Protein AF-A0A3A0ABG7-F1 (afdb_monomer_lite)

Sequence (359 aa):
MSMPERSDPPNPSTIHAELVAFLRAIDDGLAALDRDPQARAAAASLLRATADLRGAGVMVASNSLVSIAGTLERAIELVTRDQRIPTHAEVEQVRSIAEALCGFITAMSNGGDPRPFLSMTWVTFQKLQEMTTSPSSAARFLVPEAPEPPLDDLLVVECQEHLQRIRAAAAELSLGVAPKDALQSALRALHAVKGAAAVAGFADLRESCHRSEGRIQRIAACGRSALPTLVAEVRIAADSIEELLIERMRNQADNQQNTALSVASVPIAKLAQELSTLSDLLAAYARGDSHESVGGVHKALSRARDLIGEVELRLHASTAPQRQREREPLEHLAARLRSAFRALARESGKHAGIEIQMP

Foldseek 3Di:
DDDDDDDDQDDPVVLLVLLVVLLVLLVVLLVVCLVPLQPVVSLVSNLVSLVVQLVSCVSVVNPLSVVLSVLLNVLSCLQPPPSDRHDNVSSVLSVQSSVLSVVLSVCVVVVHDNVVSSVRNVVSSVVSVVVSPDPDPPDDDDDPDDDDPPLLVVLLVLLVVLLVQLVVLLVCLVVVNVVVVSLVSLLVSLVSNLVSCVVVVVVQSVVLSVVLSVVLVVLVVVDDVSSVVSSVSSVVSSVSNVVSSVVVVVVVVVVVVVVVVVLVPDPLVNLLVLLVVLLVQLQCVLVVNDPADPVRNVVSVVSNVVSVVSSVVVLVVDDPVVNVVSVVSVVVSVVSNVVSVVSVVVCCVVVPDDDDDDD

Radius of gyration: 28.76 Å; chains: 1; bounding box: 86×49×68 Å

Structure (mmCIF, N/CA/C/O backbone):
data_AF-A0A3A0ABG7-F1
#
_entry.id   AF-A0A3A0ABG7-F1
#
loop_
_atom_site.group_PDB
_atom_site.id
_atom_site.type_symbol
_atom_site.label_atom_id
_atom_site.label_alt_id
_atom_site.label_comp_id
_atom_site.label_asym_id
_atom_site.label_entity_id
_atom_site.label_seq_id
_atom_site.pdbx_PDB_ins_code
_atom_site.Cartn_x
_atom_site.Cartn_y
_atom_site.Cartn_z
_atom_site.occupancy
_atom_site.B_iso_or_equiv
_atom_site.auth_seq_id
_atom_site.auth_comp_id
_atom_site.auth_asym_id
_atom_site.auth_atom_id
_atom_site.pdbx_PDB_model_num
ATOM 1 N N . MET A 1 1 ? -46.917 -10.276 26.119 1.00 40.72 1 MET A N 1
ATOM 2 C CA . MET A 1 1 ? -46.006 -9.632 25.149 1.00 40.72 1 MET A CA 1
ATOM 3 C C . MET A 1 1 ? -44.907 -10.628 24.839 1.00 40.72 1 MET A C 1
ATOM 5 O O . MET A 1 1 ? -43.986 -10.767 25.632 1.00 40.72 1 MET A O 1
ATOM 9 N N . SER A 1 2 ? -45.080 -11.402 23.768 1.00 37.00 2 SER A N 1
ATOM 10 C CA . SER A 1 2 ? -44.072 -12.355 23.300 1.00 37.00 2 SER A CA 1
ATOM 11 C C . SER A 1 2 ? -42.929 -11.579 22.654 1.00 37.00 2 SER A C 1
ATOM 13 O O . SER A 1 2 ? -43.177 -10.704 21.825 1.00 37.00 2 SER A O 1
ATOM 15 N N . MET A 1 3 ? -41.698 -11.852 23.084 1.00 33.41 3 MET A N 1
ATOM 16 C CA . MET A 1 3 ? -40.504 -11.305 22.443 1.00 33.41 3 MET A CA 1
ATOM 17 C C . MET A 1 3 ? -40.405 -11.840 21.008 1.00 33.41 3 MET A C 1
ATOM 19 O O . MET A 1 3 ? -40.739 -13.007 20.797 1.00 33.41 3 MET A O 1
ATOM 23 N N . PRO A 1 4 ? -39.969 -11.026 20.032 1.00 47.25 4 PRO A N 1
ATOM 24 C CA . PRO A 1 4 ? -39.769 -11.505 18.674 1.00 47.25 4 PRO A CA 1
ATOM 25 C C . PRO A 1 4 ? -38.668 -12.569 18.668 1.00 47.25 4 PRO A C 1
ATOM 27 O O . PRO A 1 4 ? -37.607 -12.383 19.272 1.00 47.25 4 PRO A O 1
ATOM 30 N N . GLU A 1 5 ? -38.961 -13.690 18.012 1.00 43.47 5 GLU A N 1
ATOM 31 C CA . GLU A 1 5 ? -38.020 -14.770 17.741 1.00 43.47 5 GLU A CA 1
ATOM 32 C C . GLU A 1 5 ? -36.738 -14.196 17.130 1.00 43.47 5 GLU A C 1
ATOM 34 O O . GLU A 1 5 ? -36.768 -13.435 16.160 1.00 43.47 5 GLU A O 1
ATOM 39 N N . ARG A 1 6 ? -35.592 -14.549 17.722 1.00 43.75 6 ARG A N 1
ATOM 40 C CA . ARG A 1 6 ? -34.297 -14.363 17.071 1.00 43.75 6 ARG A CA 1
ATOM 41 C C . ARG A 1 6 ? -34.311 -15.228 15.815 1.00 43.75 6 ARG A C 1
ATOM 43 O O . ARG A 1 6 ? -34.342 -16.446 15.931 1.00 43.75 6 ARG A O 1
ATOM 50 N N . S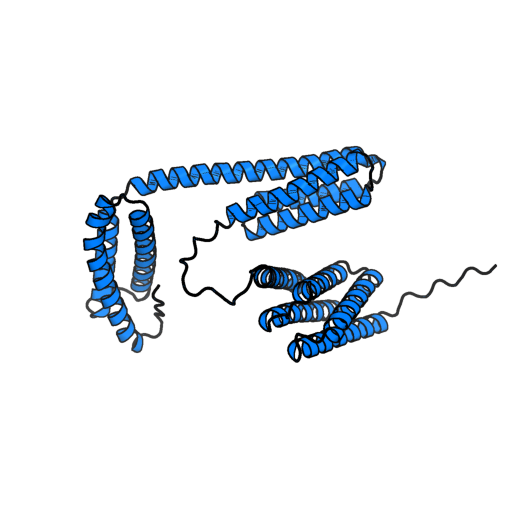ER A 1 7 ? -34.286 -14.584 14.653 1.00 50.47 7 SER A N 1
ATOM 51 C CA . SER A 1 7 ? -34.031 -15.220 13.363 1.00 50.47 7 SER A CA 1
ATOM 52 C C . SER A 1 7 ? -32.795 -16.114 13.468 1.00 50.47 7 SER A C 1
ATOM 54 O O . SER A 1 7 ? -31.727 -15.629 13.861 1.00 50.47 7 SER A O 1
ATOM 56 N N . ASP A 1 8 ? -32.954 -17.397 13.144 1.00 48.94 8 ASP A N 1
ATOM 57 C CA . ASP A 1 8 ? -31.856 -18.357 13.068 1.00 48.94 8 ASP A CA 1
ATOM 58 C C . ASP A 1 8 ? -30.711 -17.808 12.199 1.00 48.94 8 ASP A C 1
ATOM 60 O O . ASP A 1 8 ? -30.964 -17.088 11.224 1.00 48.94 8 ASP A O 1
ATOM 64 N N . PRO A 1 9 ? -29.443 -18.108 12.537 1.00 50.97 9 PRO A N 1
ATOM 65 C CA . PRO A 1 9 ? -28.317 -17.681 11.723 1.00 50.97 9 PRO A CA 1
ATOM 66 C C . PRO A 1 9 ? -28.480 -18.212 10.287 1.00 50.97 9 PRO A C 1
ATOM 68 O O . PRO A 1 9 ? -28.854 -19.376 10.105 1.00 50.97 9 PRO A O 1
ATOM 71 N N . PRO A 1 10 ? -28.213 -17.383 9.262 1.00 57.12 10 PRO A N 1
ATOM 72 C CA . PRO A 1 10 ? -28.399 -17.775 7.873 1.00 57.12 10 PRO A CA 1
ATOM 73 C C . PRO A 1 10 ? -27.592 -19.037 7.546 1.00 57.12 10 PRO A C 1
ATOM 75 O O . PRO A 1 10 ? -26.436 -19.185 7.946 1.00 57.12 10 PRO A O 1
ATOM 78 N N . ASN A 1 11 ? -28.220 -19.966 6.823 1.00 66.56 11 ASN A N 1
ATOM 79 C CA . ASN A 1 11 ? -27.602 -21.226 6.425 1.00 66.56 11 ASN A CA 1
ATOM 80 C C . ASN A 1 11 ? -26.340 -20.944 5.570 1.00 66.56 11 ASN A C 1
ATOM 82 O O . ASN A 1 11 ? -26.440 -20.208 4.585 1.00 66.56 11 ASN A O 1
ATOM 86 N N . PRO A 1 12 ? -25.172 -21.545 5.880 1.00 62.25 12 PRO A N 1
ATOM 87 C CA . PRO A 1 12 ? -23.923 -21.340 5.136 1.00 62.25 12 PRO A CA 1
ATOM 88 C C . PRO A 1 12 ? -24.036 -21.569 3.620 1.00 62.25 12 PRO A C 1
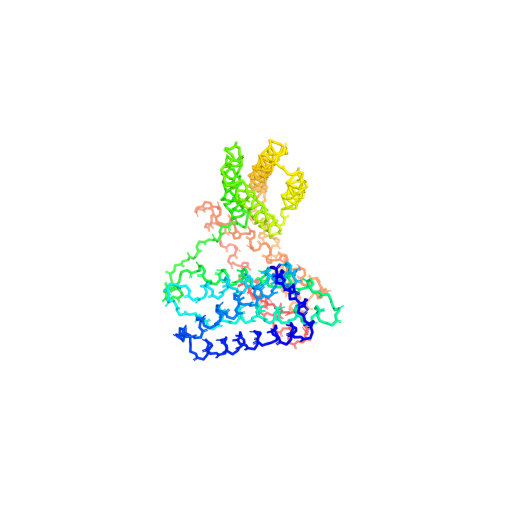ATOM 90 O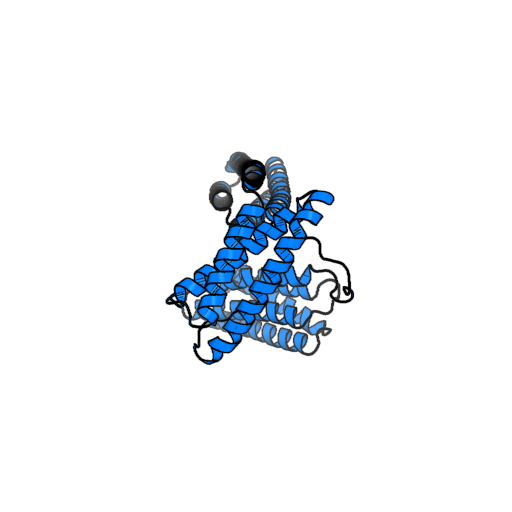 O . PRO A 1 12 ? -23.369 -20.895 2.837 1.00 62.25 12 PRO A O 1
ATOM 93 N N . SER A 1 13 ? -24.906 -22.489 3.194 1.00 63.97 13 SER A N 1
ATOM 94 C CA . SER A 1 13 ? -25.159 -22.758 1.770 1.00 63.97 13 SER A CA 1
ATOM 95 C C . SER A 1 13 ? -25.901 -21.617 1.062 1.00 63.97 13 SER A C 1
ATOM 97 O O . SER A 1 13 ? -25.603 -21.316 -0.093 1.00 63.97 13 SER A O 1
ATOM 99 N N . THR A 1 14 ? -26.804 -20.929 1.765 1.00 72.56 14 THR A N 1
ATOM 100 C CA . THR A 1 14 ? -27.527 -19.753 1.257 1.00 72.56 14 THR A CA 1
ATOM 101 C C . THR A 1 14 ? -26.584 -18.564 1.095 1.00 72.56 14 THR A C 1
ATOM 103 O O . THR A 1 14 ? -26.596 -17.903 0.063 1.00 72.56 14 THR A O 1
ATOM 106 N N . ILE A 1 15 ? -25.693 -18.359 2.067 1.00 70.44 15 ILE A N 1
ATOM 107 C CA . ILE A 1 15 ? -24.684 -17.293 2.042 1.00 70.44 15 ILE A CA 1
ATOM 108 C C . ILE A 1 15 ? -23.724 -17.484 0.865 1.00 70.44 15 ILE A C 1
ATOM 110 O O . ILE A 1 15 ? -23.439 -16.541 0.133 1.00 70.44 15 ILE A O 1
ATOM 114 N N . HIS A 1 16 ? -23.234 -18.706 0.639 1.00 73.81 16 HIS A N 1
ATOM 115 C CA . HIS A 1 16 ? -22.350 -18.969 -0.495 1.00 73.81 16 HIS A CA 1
ATOM 116 C C . HIS A 1 16 ? -23.054 -18.702 -1.836 1.00 73.81 16 HIS A C 1
ATOM 118 O O . HIS A 1 16 ? -22.457 -18.091 -2.728 1.00 73.81 16 HIS A O 1
ATOM 124 N N . ALA A 1 17 ? -24.317 -19.116 -1.976 1.00 77.12 17 ALA A N 1
ATOM 125 C CA . ALA A 1 17 ? -25.103 -18.857 -3.178 1.00 77.12 17 ALA A CA 1
ATOM 126 C C . ALA A 1 17 ? -25.298 -17.350 -3.432 1.00 77.12 17 ALA A C 1
ATOM 128 O O . ALA A 1 17 ? -25.159 -16.905 -4.572 1.00 77.12 17 ALA A O 1
ATOM 129 N N . GLU A 1 18 ? -25.539 -16.560 -2.382 1.00 80.69 18 GLU A N 1
ATOM 130 C CA . GLU A 1 18 ? -25.629 -15.096 -2.465 1.00 80.69 18 GLU A CA 1
ATOM 131 C C . GLU A 1 18 ? -24.296 -14.454 -2.872 1.00 80.69 18 GLU A C 1
ATOM 133 O O . GLU A 1 18 ? -24.263 -13.643 -3.795 1.00 80.69 18 GLU A O 1
ATOM 138 N N . LEU A 1 19 ? -23.174 -14.871 -2.271 1.00 80.25 19 LEU A N 1
ATOM 139 C CA . LEU A 1 19 ? -21.841 -14.382 -2.647 1.00 80.25 19 LEU A CA 1
ATOM 140 C C . LEU A 1 19 ? -21.528 -14.652 -4.126 1.00 80.25 19 LEU A C 1
ATOM 142 O O . LEU A 1 19 ? -20.992 -13.787 -4.817 1.00 80.25 19 LEU A O 1
ATOM 146 N N . VAL A 1 20 ? -21.899 -15.829 -4.637 1.00 80.88 20 VAL A N 1
ATOM 147 C CA . VAL A 1 20 ? -21.730 -16.180 -6.057 1.00 80.88 20 VAL A CA 1
ATOM 148 C C . VAL A 1 20 ? -22.634 -15.334 -6.955 1.00 80.88 20 VAL A C 1
ATOM 150 O O . VAL A 1 20 ? -22.209 -14.936 -8.040 1.00 80.88 20 VAL A O 1
ATOM 153 N N . ALA A 1 21 ? -23.859 -15.028 -6.523 1.00 83.44 21 ALA A N 1
ATOM 154 C CA . ALA A 1 21 ? -24.757 -14.148 -7.264 1.00 83.44 21 ALA A CA 1
ATOM 155 C C . ALA A 1 21 ? -24.199 -12.718 -7.367 1.00 83.44 21 ALA A C 1
ATOM 157 O O . ALA A 1 21 ? -24.224 -12.140 -8.454 1.00 83.44 21 ALA A O 1
ATOM 158 N N . PHE A 1 22 ? -23.621 -12.180 -6.285 1.00 84.75 22 PHE A N 1
ATOM 159 C CA . PHE A 1 22 ? -22.956 -10.874 -6.316 1.00 84.75 22 PHE A CA 1
ATOM 160 C C . PHE A 1 22 ? -21.747 -10.862 -7.254 1.00 84.75 22 PHE A C 1
ATOM 162 O O . PHE A 1 22 ? -21.598 -9.929 -8.038 1.00 84.75 22 PHE A O 1
ATOM 169 N N . LEU A 1 23 ? -20.920 -11.913 -7.239 1.00 82.62 23 LEU A N 1
ATOM 170 C CA . LEU A 1 23 ? -19.779 -12.030 -8.153 1.00 82.62 23 LEU A CA 1
ATOM 171 C C . LEU A 1 23 ? -20.206 -12.061 -9.625 1.00 82.62 23 LEU A C 1
ATOM 173 O O . LEU A 1 23 ? -19.579 -11.403 -10.448 1.00 82.62 23 LEU A O 1
ATOM 177 N N . ARG A 1 24 ? -21.293 -12.770 -9.956 1.00 84.62 24 ARG A N 1
ATOM 178 C CA . ARG A 1 24 ? -21.850 -12.768 -11.320 1.00 84.62 24 ARG A CA 1
ATOM 179 C C . ARG A 1 24 ? -22.351 -11.388 -11.729 1.00 84.62 24 ARG A C 1
ATOM 181 O O . ARG A 1 24 ? -22.043 -10.939 -12.823 1.00 84.62 24 ARG A O 1
ATOM 188 N N . ALA A 1 25 ? -23.062 -10.695 -10.840 1.00 86.00 25 ALA A N 1
ATOM 189 C CA . ALA A 1 25 ? -23.523 -9.334 -11.104 1.00 86.00 25 ALA A CA 1
ATOM 190 C C . ALA A 1 25 ? -22.356 -8.351 -11.313 1.00 86.00 25 ALA A C 1
ATOM 192 O O . ALA A 1 25 ? -22.462 -7.432 -12.127 1.00 86.00 25 ALA A O 1
ATOM 193 N N . ILE A 1 26 ? -21.239 -8.553 -10.604 1.00 85.81 26 ILE A N 1
ATOM 194 C CA . ILE A 1 26 ? -20.005 -7.789 -10.806 1.00 85.81 26 ILE A CA 1
ATOM 195 C C . ILE A 1 26 ? -19.396 -8.101 -12.179 1.00 85.81 26 ILE A C 1
ATOM 197 O O . ILE A 1 26 ? -19.072 -7.177 -12.918 1.00 85.81 26 ILE A O 1
ATOM 201 N N . ASP A 1 27 ? -19.281 -9.370 -12.561 1.00 86.19 27 ASP A N 1
ATOM 202 C CA . ASP A 1 27 ? -18.692 -9.753 -13.849 1.00 86.19 27 ASP A CA 1
ATOM 203 C C . ASP A 1 27 ? -19.537 -9.268 -15.044 1.00 86.19 27 ASP A C 1
ATOM 205 O O . ASP A 1 27 ? -19.017 -8.648 -15.975 1.00 86.19 27 ASP A O 1
ATOM 209 N N . ASP A 1 28 ? -20.865 -9.413 -14.963 1.00 85.75 28 ASP A N 1
ATOM 210 C CA . ASP A 1 28 ? -21.815 -8.882 -15.950 1.00 85.75 28 ASP A CA 1
ATOM 211 C C . ASP A 1 28 ? -21.713 -7.354 -16.071 1.00 85.75 28 ASP A C 1
ATOM 213 O O . ASP A 1 28 ? -21.744 -6.793 -17.173 1.00 85.75 28 ASP A O 1
ATOM 217 N N . GLY A 1 29 ? -21.573 -6.668 -14.933 1.00 85.12 29 GLY A N 1
ATOM 218 C CA . GLY A 1 29 ? -21.396 -5.223 -14.873 1.00 85.12 29 GLY A CA 1
ATOM 219 C C . GLY A 1 29 ? -20.084 -4.763 -15.510 1.00 85.12 29 GLY A C 1
ATOM 220 O O . GLY A 1 29 ? -20.081 -3.782 -16.255 1.00 85.12 29 GLY A O 1
ATOM 221 N N . LEU A 1 30 ? -18.986 -5.488 -15.281 1.00 84.69 30 LEU A N 1
ATOM 222 C CA . LEU A 1 30 ? -17.686 -5.209 -15.893 1.00 84.69 30 LEU A CA 1
ATOM 223 C C . LEU A 1 30 ? -17.706 -5.489 -17.396 1.00 84.69 30 LEU A C 1
ATOM 225 O O . LEU A 1 30 ? -17.224 -4.672 -18.172 1.00 84.69 30 LEU A O 1
ATOM 229 N N . ALA A 1 31 ? -18.325 -6.586 -17.835 1.00 85.62 31 ALA A N 1
ATOM 230 C CA . ALA A 1 31 ? -18.510 -6.893 -19.254 1.00 85.62 31 ALA A CA 1
ATOM 231 C C . ALA A 1 31 ? -19.424 -5.882 -19.973 1.00 85.62 31 ALA A C 1
ATOM 233 O O . ALA A 1 31 ? -19.315 -5.680 -21.185 1.00 85.62 31 ALA A O 1
ATOM 234 N N . ALA A 1 32 ? -20.362 -5.256 -19.259 1.00 84.31 32 ALA A N 1
ATOM 235 C CA . ALA A 1 32 ? -21.150 -4.148 -19.789 1.00 84.31 32 ALA A CA 1
ATOM 236 C C . ALA A 1 32 ? -20.323 -2.856 -19.892 1.00 84.31 32 ALA A C 1
ATOM 238 O O . ALA A 1 32 ? -20.410 -2.182 -20.914 1.00 84.31 32 ALA A O 1
ATOM 239 N N . LEU A 1 33 ? -19.498 -2.549 -18.885 1.00 81.19 33 LEU A N 1
ATOM 240 C CA . LEU A 1 33 ? -18.615 -1.378 -18.883 1.00 81.19 33 LEU A CA 1
ATOM 241 C C . LEU A 1 33 ? -17.494 -1.484 -19.933 1.00 81.19 33 LEU A C 1
ATOM 243 O O . LEU A 1 33 ? -17.076 -0.479 -20.490 1.00 81.19 33 LEU A O 1
ATOM 247 N N . ASP A 1 34 ? -17.037 -2.696 -20.234 1.00 82.62 34 ASP A N 1
ATOM 248 C CA . ASP A 1 34 ? -16.028 -2.955 -21.264 1.00 82.62 34 ASP A CA 1
ATOM 249 C C . ASP A 1 34 ? -16.593 -2.793 -22.689 1.00 82.62 34 ASP A C 1
ATOM 251 O O . ASP A 1 34 ? -15.965 -2.209 -23.571 1.00 82.62 34 ASP A O 1
ATOM 255 N N . ARG A 1 35 ? -17.841 -3.239 -22.909 1.00 84.38 35 ARG A N 1
ATOM 256 C CA . ARG A 1 35 ? -18.555 -3.052 -24.187 1.00 84.38 35 ARG A CA 1
ATOM 257 C C . ARG A 1 35 ? -18.986 -1.609 -24.423 1.00 84.38 35 ARG A C 1
ATOM 259 O O . ARG A 1 35 ? -18.976 -1.151 -25.563 1.00 84.38 35 ARG A O 1
ATOM 266 N N . ASP A 1 36 ? -19.414 -0.931 -23.366 1.00 81.75 36 ASP A N 1
ATOM 267 C CA . ASP A 1 36 ? -19.815 0.469 -23.395 1.00 81.75 36 ASP A CA 1
ATOM 268 C C . ASP A 1 36 ? -19.292 1.188 -22.138 1.00 81.75 36 ASP A C 1
ATOM 270 O O . ASP A 1 36 ? -19.961 1.215 -21.099 1.00 81.75 36 ASP A O 1
ATOM 274 N N . PRO A 1 37 ? -18.111 1.825 -22.233 1.00 77.50 37 PRO A N 1
ATOM 275 C CA . PRO A 1 37 ? -17.519 2.592 -21.137 1.00 77.50 37 PRO A CA 1
ATOM 276 C C . PRO A 1 37 ? -18.380 3.764 -20.645 1.00 77.50 37 PRO A C 1
ATOM 278 O O . PRO A 1 37 ? -18.130 4.304 -19.568 1.00 77.50 37 PRO A O 1
ATOM 281 N N . GLN A 1 38 ? -19.403 4.174 -21.404 1.00 74.75 38 GLN A N 1
ATOM 282 C CA . GLN A 1 38 ? -20.352 5.214 -21.007 1.00 74.75 38 GLN A CA 1
ATOM 283 C C . GLN A 1 38 ? -21.624 4.659 -20.350 1.00 74.75 38 GLN A C 1
ATOM 285 O O . GLN A 1 38 ? -22.480 5.448 -19.932 1.00 74.75 38 GLN A O 1
ATOM 290 N N . ALA A 1 39 ? -21.762 3.336 -20.206 1.00 77.19 39 ALA A N 1
ATOM 291 C CA . ALA A 1 39 ? -22.931 2.688 -19.620 1.00 77.19 39 ALA A CA 1
ATOM 292 C C . ALA A 1 39 ? -23.059 2.980 -18.112 1.00 77.19 39 ALA A C 1
ATOM 294 O O . ALA A 1 39 ? -22.764 2.157 -17.246 1.00 77.19 39 ALA A O 1
ATOM 295 N N . ARG A 1 40 ? -23.585 4.161 -17.771 1.00 74.31 40 ARG A N 1
ATOM 296 C CA . ARG A 1 40 ? -23.784 4.629 -16.383 1.00 74.31 40 ARG A CA 1
ATOM 297 C C . ARG A 1 40 ? -24.626 3.674 -15.541 1.00 74.31 40 ARG A C 1
ATOM 299 O O . ARG A 1 40 ? -24.395 3.531 -14.344 1.00 74.31 40 ARG A O 1
ATOM 306 N N . ALA A 1 41 ? -25.596 3.013 -16.170 1.00 77.69 41 ALA A N 1
ATOM 307 C CA . ALA A 1 41 ? -26.410 1.997 -15.516 1.00 77.69 41 ALA A CA 1
ATOM 308 C C . ALA A 1 41 ? -25.569 0.785 -15.075 1.00 77.69 41 ALA A C 1
ATOM 310 O O . ALA A 1 41 ? -25.823 0.243 -14.003 1.00 77.69 41 ALA A O 1
ATOM 311 N N . ALA A 1 42 ? -24.543 0.406 -15.848 1.00 79.19 42 ALA A N 1
ATOM 312 C CA . ALA A 1 42 ? -23.628 -0.678 -15.500 1.00 79.19 42 ALA A CA 1
ATOM 313 C C . ALA A 1 42 ? -22.740 -0.296 -14.308 1.00 79.19 42 ALA A C 1
ATOM 315 O O . ALA A 1 42 ? -22.682 -1.043 -13.336 1.00 79.19 42 ALA A O 1
ATOM 316 N N . ALA A 1 43 ? -22.154 0.906 -14.315 1.00 79.56 43 ALA A N 1
ATOM 317 C CA . ALA A 1 43 ? -21.385 1.443 -13.186 1.00 79.56 43 ALA A CA 1
ATOM 318 C C . ALA A 1 43 ? -22.202 1.509 -11.878 1.00 79.56 43 ALA A C 1
ATOM 320 O O . ALA A 1 43 ? -21.751 1.069 -10.821 1.00 79.56 43 ALA A O 1
ATOM 321 N N . ALA A 1 44 ? -23.440 2.008 -11.942 1.00 81.12 44 ALA A N 1
ATOM 322 C CA . ALA A 1 44 ? -24.321 2.081 -10.775 1.00 81.12 44 ALA A CA 1
ATOM 323 C C . ALA A 1 44 ? -24.771 0.695 -10.273 1.00 81.12 44 ALA A C 1
ATOM 325 O O . ALA A 1 44 ? -25.013 0.507 -9.079 1.00 81.12 44 ALA A O 1
ATOM 326 N N . SER A 1 45 ? -24.922 -0.281 -11.170 1.00 82.69 45 SER A N 1
ATOM 327 C CA . SER A 1 45 ? -25.186 -1.674 -10.795 1.00 82.69 45 SER A CA 1
ATOM 328 C C . SER A 1 45 ? -23.959 -2.344 -10.169 1.00 82.69 45 SER A C 1
ATOM 330 O O . SER A 1 45 ? -24.114 -3.042 -9.172 1.00 82.69 45 SER A O 1
ATOM 332 N N . LEU A 1 46 ? -22.752 -2.064 -10.674 1.00 84.69 46 LEU A N 1
ATOM 333 C CA . LEU A 1 46 ? -21.481 -2.542 -10.118 1.00 84.69 46 LEU A CA 1
ATOM 334 C C . LEU A 1 46 ? -21.259 -2.075 -8.679 1.00 84.69 46 LEU A C 1
ATOM 336 O O . LEU A 1 46 ? -20.960 -2.885 -7.801 1.00 84.69 46 LEU A O 1
ATOM 340 N N . LEU A 1 47 ? -21.441 -0.776 -8.424 1.00 83.88 47 LEU A N 1
ATOM 341 C CA . LEU A 1 47 ? -21.289 -0.206 -7.084 1.00 83.88 47 LEU A CA 1
ATOM 342 C C . LEU A 1 47 ? -22.295 -0.807 -6.099 1.00 83.88 47 LEU A C 1
ATOM 344 O O . LEU A 1 47 ? -21.918 -1.160 -4.986 1.00 83.88 47 LEU A O 1
ATOM 348 N N . ARG A 1 48 ? -23.551 -1.001 -6.523 1.00 84.62 48 ARG A N 1
ATOM 349 C CA . ARG A 1 48 ? -24.572 -1.665 -5.698 1.00 84.62 48 ARG A CA 1
ATOM 350 C C . ARG A 1 48 ? -24.201 -3.109 -5.374 1.00 84.62 48 ARG A C 1
ATOM 352 O O . ARG A 1 48 ? -24.139 -3.452 -4.201 1.00 84.62 48 ARG A O 1
ATOM 359 N N . ALA A 1 49 ? -23.860 -3.915 -6.381 1.00 85.31 49 ALA A N 1
ATOM 360 C CA . ALA A 1 49 ? -23.461 -5.308 -6.170 1.00 85.31 49 ALA A CA 1
ATOM 361 C C . ALA A 1 49 ? -22.232 -5.433 -5.250 1.00 85.31 49 ALA A C 1
ATOM 363 O O . ALA A 1 49 ? -22.160 -6.338 -4.420 1.00 85.31 49 ALA A O 1
ATOM 364 N N . THR A 1 50 ? -21.281 -4.501 -5.355 1.00 84.81 50 THR A N 1
ATOM 365 C CA . THR A 1 50 ? -20.076 -4.486 -4.512 1.00 84.81 50 THR A CA 1
ATOM 366 C C . THR A 1 50 ? -20.379 -4.042 -3.076 1.00 84.81 50 THR A C 1
ATOM 368 O O . THR A 1 50 ? -19.840 -4.619 -2.129 1.00 84.81 50 THR A O 1
ATOM 371 N N . ALA A 1 51 ? -21.273 -3.066 -2.888 1.00 80.12 51 ALA A N 1
ATOM 372 C CA . ALA A 1 51 ? -21.743 -2.644 -1.569 1.00 80.12 51 ALA A CA 1
ATOM 373 C C . ALA A 1 51 ? -22.542 -3.754 -0.862 1.00 80.12 51 ALA A C 1
ATOM 375 O O . ALA A 1 51 ? -22.325 -4.005 0.326 1.00 80.12 51 ALA A O 1
ATOM 376 N N . ASP A 1 52 ? -23.394 -4.470 -1.599 1.00 85.00 52 ASP A N 1
ATOM 377 C CA . ASP A 1 52 ? -24.146 -5.619 -1.085 1.00 85.00 52 ASP A CA 1
ATOM 378 C C . ASP A 1 52 ? -23.197 -6.759 -0.679 1.00 85.00 52 ASP A C 1
ATOM 380 O O . ASP A 1 52 ? -23.310 -7.308 0.419 1.00 85.00 52 ASP A O 1
ATOM 384 N N . LEU A 1 53 ? -22.176 -7.046 -1.497 1.00 84.00 53 LEU A N 1
ATOM 385 C CA . LEU A 1 53 ? -21.126 -8.019 -1.184 1.00 84.00 53 LEU A CA 1
ATOM 386 C C . LEU A 1 53 ? -20.325 -7.640 0.072 1.00 84.00 53 LEU A C 1
ATOM 388 O O . LEU A 1 53 ? -20.011 -8.491 0.910 1.00 84.00 53 LEU A O 1
ATOM 392 N N . ARG A 1 54 ? -20.016 -6.353 0.240 1.00 79.75 54 ARG A N 1
ATOM 393 C CA . ARG A 1 54 ? -19.368 -5.834 1.449 1.00 79.75 54 ARG A CA 1
ATOM 394 C C . ARG A 1 54 ? -20.270 -5.991 2.676 1.00 79.75 54 ARG A C 1
ATOM 396 O O . ARG A 1 54 ? -19.781 -6.394 3.733 1.00 79.75 54 ARG A O 1
ATOM 403 N N . GLY A 1 55 ? -21.569 -5.721 2.536 1.00 73.19 55 GLY A N 1
ATOM 404 C CA . GLY A 1 55 ? -22.580 -5.957 3.568 1.00 73.19 55 GLY A CA 1
ATOM 405 C C . GLY A 1 55 ? -22.661 -7.430 3.977 1.00 73.19 55 GLY A C 1
ATOM 406 O O . GLY A 1 55 ? -22.604 -7.742 5.168 1.00 73.19 55 GLY A O 1
ATOM 407 N N . ALA A 1 56 ? -22.666 -8.341 3.002 1.00 78.25 56 ALA A N 1
ATOM 408 C CA . ALA A 1 56 ? -22.598 -9.781 3.244 1.00 78.25 56 ALA A CA 1
ATOM 409 C C . ALA A 1 56 ? -21.319 -10.168 4.006 1.00 78.25 56 ALA A C 1
ATOM 411 O O . ALA A 1 56 ? -21.376 -10.955 4.949 1.00 78.25 56 ALA A O 1
ATOM 412 N N . GLY A 1 57 ? -20.180 -9.543 3.683 1.00 72.81 57 GLY A N 1
ATOM 413 C CA . GLY A 1 57 ? -18.920 -9.684 4.422 1.00 72.81 57 GLY A CA 1
ATOM 414 C C . GLY A 1 57 ? -19.033 -9.369 5.917 1.00 72.81 57 GLY A C 1
ATOM 415 O O . GLY A 1 57 ? -18.469 -10.088 6.746 1.00 72.81 57 GLY A O 1
ATOM 416 N N . VAL A 1 58 ? -19.802 -8.335 6.272 1.00 69.31 58 VAL A N 1
ATOM 417 C CA . VAL A 1 58 ? -20.090 -7.981 7.672 1.00 69.31 58 VAL A CA 1
ATOM 418 C C . VAL A 1 58 ? -20.978 -9.038 8.328 1.00 69.31 58 VAL A C 1
ATOM 420 O O . VAL A 1 58 ? -20.698 -9.447 9.454 1.00 69.31 58 VAL A O 1
ATOM 423 N N . MET A 1 59 ? -22.008 -9.518 7.626 1.00 71.56 59 MET A N 1
ATOM 424 C CA . MET A 1 59 ? -22.930 -10.540 8.141 1.00 71.56 59 MET A CA 1
ATOM 425 C C . MET A 1 59 ? -22.230 -11.869 8.448 1.00 71.56 59 MET A C 1
ATOM 427 O O . MET A 1 59 ? -22.579 -12.531 9.422 1.00 71.56 59 MET A O 1
ATOM 431 N N . VAL A 1 60 ? -21.210 -12.231 7.664 1.00 72.12 60 VAL A N 1
ATOM 432 C CA . VAL A 1 60 ? -20.394 -13.441 7.880 1.00 72.12 60 VAL A CA 1
ATOM 433 C C . VAL A 1 60 ? -19.166 -13.201 8.763 1.00 72.12 60 VAL A C 1
ATOM 435 O O . VAL A 1 60 ? -18.329 -14.090 8.903 1.00 72.12 60 VAL A O 1
ATOM 438 N N . ALA A 1 61 ? -19.027 -11.999 9.333 1.00 66.69 61 ALA A N 1
ATOM 439 C CA . ALA A 1 61 ? -17.893 -11.579 10.157 1.00 66.69 61 ALA A CA 1
ATOM 440 C C . ALA A 1 61 ? -16.508 -11.766 9.492 1.00 66.69 61 ALA A C 1
ATOM 442 O O . ALA A 1 61 ? -15.499 -11.962 10.175 1.00 66.69 61 ALA A O 1
ATOM 443 N N . SER A 1 62 ? -16.429 -11.673 8.160 1.00 71.19 62 SER A N 1
ATOM 444 C CA . SER A 1 62 ? -15.169 -11.790 7.418 1.00 71.19 62 SER A CA 1
ATOM 445 C C . SER A 1 62 ? -14.582 -10.412 7.121 1.00 71.19 62 SER A C 1
ATOM 447 O O . SER A 1 62 ? -14.877 -9.785 6.103 1.00 71.19 62 SER A O 1
ATOM 449 N N . ASN A 1 63 ? -13.689 -9.946 7.998 1.00 65.38 63 ASN A N 1
ATOM 450 C CA . ASN A 1 63 ? -12.984 -8.667 7.826 1.00 65.38 63 ASN A CA 1
ATOM 451 C C . ASN A 1 63 ? -12.170 -8.613 6.521 1.00 65.38 63 ASN A C 1
ATOM 453 O O . ASN A 1 63 ? -12.058 -7.561 5.896 1.00 65.38 63 ASN A O 1
ATOM 457 N N . SER A 1 64 ? -11.622 -9.750 6.093 1.00 69.94 64 SER A N 1
ATOM 458 C CA . SER A 1 64 ? -10.886 -9.870 4.834 1.00 69.94 64 SER A CA 1
ATOM 459 C C . SER A 1 64 ? -11.801 -9.715 3.614 1.00 69.94 64 SER A C 1
ATOM 461 O O . SER A 1 64 ? -11.426 -9.022 2.671 1.00 69.94 64 SER A O 1
ATOM 463 N N . LEU A 1 65 ? -13.021 -10.266 3.659 1.00 73.88 65 LEU A N 1
ATOM 464 C CA . LEU A 1 65 ? -14.023 -10.077 2.606 1.00 73.88 65 LEU A CA 1
ATOM 465 C C . LEU A 1 65 ? -14.487 -8.616 2.533 1.00 73.88 65 LEU A C 1
ATOM 467 O O . LEU A 1 65 ? -14.517 -8.036 1.451 1.00 73.88 65 LEU A O 1
ATOM 471 N N . VAL A 1 66 ? -14.765 -7.996 3.688 1.00 70.12 66 VAL A N 1
ATOM 472 C CA . VAL A 1 66 ? -15.103 -6.563 3.779 1.00 70.12 66 VAL A CA 1
ATOM 473 C C . VAL A 1 66 ? -13.990 -5.695 3.184 1.00 70.12 66 VAL A C 1
ATOM 475 O O . VAL A 1 66 ? -14.274 -4.735 2.469 1.00 70.12 66 VAL A O 1
ATOM 478 N N . SER A 1 67 ? -12.726 -6.037 3.453 1.00 70.38 67 SER A N 1
ATOM 479 C CA . SER A 1 67 ? -11.568 -5.304 2.939 1.00 70.38 67 SER A CA 1
ATOM 480 C C . SER A 1 67 ? -11.444 -5.402 1.421 1.00 70.38 67 SER A C 1
ATOM 482 O O . SER A 1 67 ? -11.295 -4.370 0.771 1.00 70.38 67 SER A O 1
ATOM 484 N N . ILE A 1 68 ? -11.505 -6.607 0.842 1.00 74.19 68 ILE A N 1
ATOM 485 C CA . ILE A 1 68 ? -11.357 -6.771 -0.614 1.00 74.19 68 ILE A CA 1
ATOM 486 C C . ILE A 1 68 ? -12.543 -6.138 -1.347 1.00 74.19 68 ILE A C 1
ATOM 488 O O . ILE A 1 68 ? -12.331 -5.404 -2.310 1.00 74.19 68 ILE A O 1
ATOM 492 N N . ALA A 1 69 ? -13.773 -6.349 -0.866 1.00 78.94 69 ALA A N 1
ATOM 493 C CA . ALA A 1 69 ? -14.958 -5.723 -1.447 1.00 78.94 69 ALA A CA 1
ATOM 494 C C . ALA A 1 69 ? -14.863 -4.187 -1.397 1.00 78.94 69 ALA A C 1
ATOM 496 O O . ALA A 1 69 ? -15.123 -3.524 -2.395 1.00 78.94 69 ALA A O 1
ATOM 497 N N . GLY A 1 70 ? -14.385 -3.613 -0.286 1.00 74.56 70 GLY A N 1
ATOM 498 C CA . GLY A 1 70 ? -14.142 -2.170 -0.181 1.00 74.56 70 GLY A CA 1
ATOM 499 C C . GLY A 1 70 ? -12.982 -1.651 -1.047 1.00 74.56 70 GLY A C 1
ATOM 500 O O . GLY A 1 70 ? -12.926 -0.463 -1.361 1.00 74.56 70 GLY A O 1
ATOM 501 N N . THR A 1 71 ? -12.027 -2.498 -1.437 1.00 77.19 71 THR A N 1
ATOM 502 C CA . THR A 1 71 ? -10.997 -2.144 -2.431 1.00 77.19 71 THR A CA 1
ATOM 503 C C . THR A 1 71 ? -11.579 -2.135 -3.841 1.00 77.19 71 THR A C 1
ATOM 505 O O . THR A 1 71 ? -11.341 -1.183 -4.578 1.00 77.19 71 THR A O 1
ATOM 508 N N . LEU A 1 72 ? -12.394 -3.133 -4.190 1.00 85.19 72 LEU A N 1
ATOM 509 C CA . LEU A 1 72 ? -13.104 -3.174 -5.468 1.00 85.19 72 LEU A CA 1
ATOM 510 C C . LEU A 1 72 ? -14.078 -1.994 -5.618 1.00 85.19 72 LEU A C 1
ATOM 512 O O . LEU A 1 72 ? -14.111 -1.362 -6.668 1.00 85.19 72 LEU A O 1
ATOM 516 N N . GLU A 1 73 ? -14.805 -1.647 -4.554 1.00 85.44 73 GLU A N 1
ATOM 517 C CA . GLU A 1 73 ? -15.711 -0.491 -4.506 1.00 85.44 73 GLU A CA 1
ATOM 518 C C . GLU A 1 73 ? -14.962 0.798 -4.869 1.00 85.44 73 GLU A C 1
ATOM 520 O O . GLU A 1 73 ? -15.326 1.483 -5.823 1.00 85.44 73 GLU A O 1
ATOM 525 N N . ARG A 1 74 ? -13.834 1.063 -4.197 1.00 82.50 74 ARG A N 1
ATOM 526 C CA . ARG A 1 74 ? -12.979 2.225 -4.484 1.00 82.50 74 ARG A CA 1
ATOM 527 C C . ARG A 1 74 ? -12.378 2.193 -5.888 1.00 82.50 74 ARG A C 1
ATOM 529 O O . ARG A 1 74 ? -12.196 3.250 -6.481 1.00 82.50 74 ARG A O 1
ATOM 536 N N . ALA A 1 75 ? -12.058 1.015 -6.421 1.00 85.25 75 ALA A N 1
ATOM 537 C CA . ALA A 1 75 ? -11.555 0.856 -7.786 1.00 85.25 75 ALA A CA 1
ATOM 538 C C . ALA A 1 75 ? -12.618 1.247 -8.819 1.00 85.25 75 ALA A C 1
ATOM 540 O O . ALA A 1 75 ? -12.334 2.004 -9.744 1.00 85.25 75 ALA A O 1
ATOM 541 N N . ILE A 1 76 ? -13.858 0.791 -8.621 1.00 86.62 76 ILE A N 1
ATOM 542 C CA . ILE A 1 76 ? -14.993 1.154 -9.474 1.00 86.62 76 ILE A CA 1
ATOM 543 C C . ILE A 1 76 ? -15.276 2.656 -9.369 1.00 86.62 76 ILE A C 1
ATOM 545 O O . ILE A 1 76 ? -15.422 3.323 -10.393 1.00 86.62 76 ILE A O 1
ATOM 549 N N . GLU A 1 77 ? -15.312 3.213 -8.155 1.00 85.94 77 GLU A N 1
ATOM 550 C CA . GLU A 1 77 ? -15.482 4.655 -7.947 1.00 85.94 77 GLU A CA 1
ATOM 551 C C . GLU A 1 77 ? -14.400 5.442 -8.678 1.00 85.94 77 GLU A C 1
ATOM 553 O O . GLU A 1 77 ? -14.708 6.381 -9.401 1.00 85.94 77 GLU A O 1
ATOM 558 N N . LEU A 1 78 ? -13.141 5.028 -8.562 1.00 83.25 78 LEU A N 1
ATOM 559 C CA . LEU A 1 78 ? -12.012 5.685 -9.204 1.00 83.25 78 LEU A CA 1
ATOM 560 C C . LEU A 1 78 ? -12.141 5.719 -10.731 1.00 83.25 78 LEU A C 1
ATOM 562 O O . LEU A 1 78 ? -11.817 6.747 -11.329 1.00 83.25 78 LEU A O 1
ATOM 566 N N . VAL A 1 79 ? -12.645 4.643 -11.352 1.00 84.31 79 VAL A N 1
ATOM 567 C CA . VAL A 1 79 ? -12.830 4.555 -12.815 1.00 84.31 79 VAL A CA 1
ATOM 568 C C . VAL A 1 79 ? -14.095 5.219 -13.345 1.00 84.31 79 VAL A C 1
ATOM 570 O O . VAL A 1 79 ? -14.172 5.550 -14.524 1.00 84.31 79 VAL A O 1
ATOM 573 N N . THR A 1 80 ? -15.057 5.487 -12.465 1.00 82.38 80 THR A N 1
ATOM 574 C CA . THR A 1 80 ? -16.365 6.059 -12.822 1.00 82.38 80 THR A CA 1
ATOM 575 C C . THR A 1 80 ? -16.586 7.475 -12.277 1.00 82.38 80 THR A C 1
ATOM 577 O O . THR A 1 80 ? -17.601 8.110 -12.582 1.00 82.38 80 THR A O 1
ATOM 580 N N . ARG A 1 81 ? -15.630 7.999 -11.497 1.00 78.56 81 ARG A N 1
ATOM 581 C CA . ARG A 1 81 ? -15.681 9.327 -10.877 1.00 78.56 81 ARG A CA 1
ATOM 582 C C . ARG A 1 81 ? -15.820 10.438 -11.917 1.00 78.56 81 ARG A C 1
ATOM 584 O O . ARG A 1 81 ? -15.260 10.365 -13.008 1.00 78.56 81 ARG A O 1
ATOM 591 N N . ASP A 1 82 ? -16.548 11.491 -11.552 1.00 74.12 82 ASP A N 1
ATOM 592 C CA . ASP A 1 82 ? -16.649 12.744 -12.315 1.00 74.12 82 ASP A CA 1
ATOM 593 C C . ASP A 1 82 ? -17.100 12.560 -13.778 1.00 74.12 82 ASP A C 1
ATOM 595 O O . ASP A 1 82 ? -16.806 13.377 -14.645 1.00 74.12 82 ASP A O 1
ATOM 599 N N . GLN A 1 83 ? -17.868 11.495 -14.049 1.00 67.94 83 GLN A N 1
ATOM 600 C CA . GLN A 1 83 ? -18.411 11.160 -15.374 1.00 67.94 83 GLN A CA 1
ATOM 601 C C . GLN A 1 83 ? -17.343 10.950 -16.458 1.00 67.94 83 GLN A C 1
ATOM 603 O O . GLN A 1 83 ? -17.627 11.106 -17.649 1.00 67.94 83 GLN A O 1
ATOM 608 N N . ARG A 1 84 ? -16.122 10.584 -16.060 1.00 79.06 84 ARG A N 1
ATOM 609 C CA . ARG A 1 84 ? -15.065 10.229 -17.003 1.00 79.06 84 ARG A CA 1
ATOM 610 C C . ARG A 1 84 ? -15.376 8.914 -17.715 1.00 79.06 84 ARG A C 1
ATOM 612 O O . ARG A 1 84 ? -16.101 8.066 -17.201 1.00 79.06 84 ARG A O 1
ATOM 619 N N . ILE A 1 85 ? -14.777 8.745 -18.887 1.00 78.25 85 ILE A N 1
ATOM 620 C CA . ILE A 1 85 ? -14.837 7.498 -19.647 1.00 78.25 85 ILE A CA 1
ATOM 621 C C . ILE A 1 85 ? -13.616 6.664 -19.237 1.00 78.25 85 ILE A C 1
ATOM 623 O O . ILE A 1 85 ? -12.495 7.128 -19.462 1.00 78.25 85 ILE A O 1
ATOM 627 N N . PRO A 1 86 ? -13.790 5.491 -18.607 1.00 81.12 86 PRO A N 1
ATOM 628 C CA . PRO A 1 86 ? -12.670 4.634 -18.256 1.00 81.12 86 PRO A CA 1
ATOM 629 C C . PRO A 1 86 ? -12.023 4.044 -19.510 1.00 81.12 86 PRO A C 1
ATOM 631 O O . PRO A 1 86 ? -12.695 3.695 -20.481 1.00 81.12 86 PRO A O 1
ATOM 634 N N . THR A 1 87 ? -10.701 3.933 -19.493 1.00 82.75 87 THR A N 1
ATOM 635 C CA . THR A 1 87 ? -9.944 3.237 -20.536 1.00 82.75 87 THR A CA 1
ATOM 636 C C . THR A 1 87 ? -10.085 1.725 -20.370 1.00 82.75 87 THR A C 1
ATOM 638 O O . THR A 1 87 ? -10.252 1.226 -19.258 1.00 82.75 87 THR A O 1
ATOM 641 N N . HIS A 1 88 ? -9.935 0.968 -21.460 1.00 81.62 88 HIS A N 1
ATOM 642 C CA . HIS A 1 88 ? -9.940 -0.501 -21.407 1.00 81.62 88 HIS A CA 1
ATOM 643 C C . HIS A 1 88 ? -8.904 -1.044 -20.406 1.00 81.62 88 HIS A C 1
ATOM 645 O O . HIS A 1 88 ? -9.159 -2.002 -19.686 1.00 81.62 88 HIS A O 1
ATOM 651 N N . ALA A 1 89 ? -7.733 -0.410 -20.311 1.00 78.88 89 ALA A N 1
ATOM 652 C CA . ALA A 1 89 ? -6.697 -0.822 -19.370 1.00 78.88 89 ALA A CA 1
ATOM 653 C C . ALA A 1 89 ? -7.126 -0.618 -17.902 1.00 78.88 89 ALA A C 1
ATOM 655 O O . ALA A 1 89 ? -6.811 -1.453 -17.056 1.00 78.88 89 ALA A O 1
ATOM 656 N N . GLU A 1 90 ? -7.854 0.460 -17.594 1.00 83.94 90 GLU A N 1
ATOM 657 C CA . GLU A 1 90 ? -8.418 0.695 -16.259 1.00 83.94 90 GLU A CA 1
ATOM 658 C C . GLU A 1 90 ? -9.519 -0.320 -15.926 1.00 83.94 90 GLU A C 1
ATOM 660 O O . GLU A 1 90 ? -9.522 -0.873 -14.827 1.00 83.94 90 GLU A O 1
ATOM 665 N N . VAL A 1 91 ? -10.416 -0.615 -16.876 1.00 85.69 91 VAL A N 1
ATOM 666 C CA . VAL A 1 91 ? -11.467 -1.636 -16.706 1.00 85.69 91 VAL A CA 1
ATOM 667 C C . VAL A 1 91 ? -10.853 -3.015 -16.441 1.00 85.69 91 VAL A C 1
ATOM 669 O O . VAL A 1 91 ? -11.300 -3.717 -15.535 1.00 85.69 91 VAL A O 1
ATOM 672 N N . GLU A 1 92 ? -9.769 -3.366 -17.135 1.00 85.06 92 GLU A N 1
ATOM 673 C CA . GLU A 1 92 ? -9.036 -4.618 -16.914 1.00 85.06 92 GLU A CA 1
ATOM 674 C C . GLU A 1 92 ? -8.366 -4.699 -15.532 1.00 85.06 92 GLU A C 1
ATOM 676 O O . GLU A 1 92 ? -8.343 -5.768 -14.920 1.00 85.06 92 GLU A O 1
ATOM 681 N N . GLN A 1 93 ? -7.870 -3.588 -14.971 1.00 84.00 93 GLN A N 1
ATOM 682 C CA . GLN A 1 93 ? -7.379 -3.612 -13.585 1.00 84.00 93 GLN A CA 1
ATOM 683 C C . GLN A 1 93 ? -8.522 -3.835 -12.585 1.00 84.00 93 GLN A C 1
ATOM 685 O O . GLN A 1 93 ? -8.364 -4.607 -11.639 1.00 84.00 93 GLN A O 1
ATOM 690 N N . VAL A 1 94 ? -9.687 -3.211 -12.793 1.00 86.44 94 VAL A N 1
ATOM 691 C CA . VAL A 1 94 ? -10.869 -3.457 -11.947 1.00 86.44 94 VAL A CA 1
ATOM 692 C C . VAL A 1 94 ? -11.323 -4.917 -12.060 1.00 86.44 94 VAL A C 1
ATOM 694 O O . VAL A 1 94 ? -11.621 -5.542 -11.039 1.00 86.44 94 VAL A O 1
ATOM 697 N N . ARG A 1 95 ? -11.296 -5.495 -13.269 1.00 87.31 95 ARG A N 1
ATOM 698 C CA . ARG A 1 95 ? -11.563 -6.921 -13.505 1.00 87.31 95 ARG A CA 1
ATOM 699 C C . ARG A 1 95 ? -10.598 -7.817 -12.738 1.00 87.31 95 ARG A C 1
ATOM 701 O O . ARG A 1 95 ? -11.046 -8.702 -12.018 1.00 87.31 95 ARG A O 1
ATOM 708 N N . SER A 1 96 ? -9.300 -7.536 -12.790 1.00 84.50 96 SER A N 1
ATOM 709 C CA . SER A 1 96 ? -8.293 -8.308 -12.054 1.00 84.50 96 SER A CA 1
ATOM 710 C C . SER A 1 96 ? -8.506 -8.268 -10.527 1.00 84.50 96 SER A C 1
ATOM 712 O O . SER A 1 96 ? -8.313 -9.275 -9.841 1.00 84.50 96 SER A O 1
ATOM 714 N N . ILE A 1 97 ? -8.988 -7.147 -9.972 1.00 82.62 97 ILE A N 1
ATOM 715 C CA . ILE A 1 97 ? -9.375 -7.064 -8.550 1.00 82.62 97 ILE A CA 1
ATOM 716 C C . ILE A 1 97 ? -10.607 -7.943 -8.264 1.00 82.62 97 ILE A C 1
ATOM 718 O O . ILE A 1 97 ? -10.642 -8.639 -7.244 1.00 82.62 97 ILE A O 1
ATOM 722 N N . ALA A 1 98 ? -11.606 -7.939 -9.151 1.00 86.88 98 ALA A N 1
ATOM 723 C CA . ALA A 1 98 ? -12.804 -8.770 -9.022 1.00 86.88 98 ALA A CA 1
ATOM 724 C C . ALA A 1 98 ? -12.493 -10.278 -9.133 1.00 86.88 98 ALA A C 1
ATOM 726 O O . ALA A 1 98 ? -13.021 -11.080 -8.360 1.00 86.88 98 ALA A O 1
ATOM 727 N N . GLU A 1 99 ? -11.579 -10.670 -10.020 1.00 86.06 99 GLU A N 1
ATOM 728 C CA . GLU A 1 99 ? -11.085 -12.047 -10.139 1.00 86.06 99 GLU A CA 1
ATOM 729 C C . GLU A 1 99 ? -10.375 -12.505 -8.862 1.00 86.06 99 GLU A C 1
ATOM 731 O O . GLU A 1 99 ? -10.622 -13.606 -8.364 1.00 86.06 99 GLU A O 1
ATOM 736 N N . ALA A 1 100 ? -9.544 -11.645 -8.269 1.00 80.25 100 ALA A N 1
ATOM 737 C CA . ALA A 1 100 ? -8.886 -11.955 -7.008 1.00 80.25 100 ALA A CA 1
ATOM 738 C C . ALA A 1 100 ? -9.892 -12.097 -5.847 1.00 80.25 100 ALA A C 1
ATOM 740 O O . ALA A 1 100 ? -9.730 -12.972 -4.995 1.00 80.25 100 ALA A O 1
ATOM 741 N N . LEU A 1 101 ? -10.978 -11.317 -5.836 1.00 84.25 101 LEU A N 1
ATOM 742 C CA . LEU A 1 101 ? -12.093 -11.489 -4.897 1.00 84.25 101 LEU A CA 1
ATOM 743 C C . LEU A 1 101 ? -12.831 -12.826 -5.098 1.00 84.25 101 LEU A C 1
ATOM 745 O O . LEU A 1 101 ? -13.167 -13.501 -4.122 1.00 84.25 101 LEU A O 1
ATOM 749 N N . CYS A 1 102 ? -13.033 -13.252 -6.346 1.00 84.19 102 CYS A N 1
ATOM 750 C CA . CYS A 1 102 ? -13.592 -14.567 -6.663 1.00 84.19 102 CYS A CA 1
ATOM 751 C C . CYS A 1 102 ? -12.676 -15.706 -6.176 1.00 84.19 102 CYS A C 1
ATOM 753 O O . CYS A 1 102 ? -13.135 -16.643 -5.513 1.00 84.19 102 CYS A O 1
ATOM 755 N N . GLY A 1 103 ? -11.369 -15.590 -6.429 1.00 82.12 103 GLY A N 1
ATOM 756 C CA . GLY A 1 103 ? -10.357 -16.522 -5.933 1.00 82.12 103 GLY A CA 1
ATOM 757 C C . GLY A 1 103 ? -10.331 -16.594 -4.405 1.00 82.12 103 GLY A C 1
ATOM 758 O O . GLY A 1 103 ? -10.301 -17.686 -3.840 1.00 82.12 103 GLY A O 1
ATOM 759 N N . PHE A 1 104 ? -10.465 -15.449 -3.730 1.00 82.75 104 PHE A N 1
ATOM 760 C CA . PHE A 1 104 ? -10.576 -15.364 -2.275 1.00 82.75 104 PHE A CA 1
ATOM 761 C C . PHE A 1 104 ? -11.809 -16.111 -1.737 1.00 82.75 104 PHE A C 1
ATOM 763 O O . PHE A 1 104 ? -11.676 -16.944 -0.840 1.00 82.75 104 PHE A O 1
ATOM 770 N N . ILE A 1 105 ? -13.003 -15.867 -2.291 1.00 82.44 105 ILE A N 1
ATOM 771 C CA . ILE A 1 105 ? -14.248 -16.538 -1.863 1.00 82.44 105 ILE A CA 1
ATOM 772 C C . ILE A 1 105 ? -14.173 -18.050 -2.118 1.00 82.44 105 ILE A C 1
ATOM 774 O O . ILE A 1 105 ? -14.590 -18.849 -1.275 1.00 82.44 105 ILE A O 1
ATOM 778 N N . THR A 1 106 ? -13.584 -18.451 -3.244 1.00 83.75 106 THR A N 1
ATOM 779 C CA . THR A 1 106 ? -13.368 -19.861 -3.596 1.00 83.75 106 THR A CA 1
ATOM 780 C C . THR A 1 106 ? -12.389 -20.533 -2.632 1.00 83.75 106 THR A C 1
ATOM 782 O O . THR A 1 106 ? -12.654 -21.634 -2.151 1.00 83.75 106 THR A O 1
ATOM 785 N N . ALA A 1 107 ? -11.285 -19.861 -2.289 1.00 77.88 107 ALA A N 1
ATOM 786 C CA . ALA A 1 107 ? -10.321 -20.349 -1.307 1.00 77.88 107 ALA A CA 1
ATOM 787 C C . ALA A 1 107 ? -10.960 -20.502 0.080 1.00 77.88 107 ALA A C 1
ATOM 789 O O . ALA A 1 107 ? -10.796 -21.547 0.702 1.00 77.88 107 ALA A O 1
ATOM 790 N N . MET A 1 108 ? -11.759 -19.526 0.527 1.00 77.06 108 MET A N 1
ATOM 791 C CA . MET A 1 108 ? -12.498 -19.637 1.790 1.00 77.06 108 MET A CA 1
ATOM 792 C C . MET A 1 108 ? -13.484 -20.813 1.790 1.00 77.06 108 MET A C 1
ATOM 794 O O . MET A 1 108 ? -13.599 -21.504 2.798 1.00 77.06 108 MET A O 1
ATOM 798 N N . SER A 1 109 ? -14.171 -21.063 0.672 1.00 80.12 109 SER A N 1
ATOM 799 C CA . SER A 1 109 ? -15.190 -22.120 0.573 1.00 80.12 109 SER A CA 1
ATOM 800 C C . SER A 1 109 ? -14.585 -23.526 0.499 1.00 80.12 109 SER A C 1
ATOM 802 O O . SER A 1 109 ? -15.161 -24.476 1.022 1.00 80.12 109 SER A O 1
ATOM 804 N N . ASN A 1 110 ? -13.398 -23.653 -0.102 1.00 80.19 110 ASN A N 1
ATOM 805 C CA . ASN A 1 110 ? -12.702 -24.928 -0.291 1.00 80.19 110 ASN A CA 1
ATOM 806 C C . ASN A 1 110 ? -11.611 -25.200 0.766 1.00 80.19 110 ASN A C 1
ATOM 808 O O . ASN A 1 110 ? -10.904 -26.200 0.664 1.00 80.19 110 ASN A O 1
ATOM 812 N N . GLY A 1 111 ? -11.437 -24.316 1.757 1.00 75.12 111 GLY A N 1
ATOM 813 C CA . GLY A 1 111 ? -10.396 -24.443 2.789 1.00 75.12 111 GLY A CA 1
ATOM 814 C C . GLY A 1 111 ? -8.964 -24.178 2.296 1.00 75.12 111 GLY A C 1
ATOM 815 O O . GLY A 1 111 ? -8.007 -24.624 2.926 1.00 75.12 111 GLY A O 1
ATOM 816 N N . GLY A 1 112 ? -8.808 -23.483 1.168 1.00 72.19 112 GLY A N 1
ATOM 817 C CA . GLY A 1 112 ? -7.518 -23.032 0.642 1.00 72.19 112 GLY A CA 1
ATOM 818 C C . GLY A 1 112 ? -6.987 -21.780 1.350 1.00 72.19 112 GLY A C 1
ATOM 819 O O . GLY A 1 112 ? -7.672 -21.178 2.173 1.00 72.19 112 GLY A O 1
ATOM 820 N N . ASP A 1 113 ? -5.762 -21.362 1.015 1.00 66.31 113 ASP A N 1
ATOM 821 C CA . ASP A 1 113 ? -5.149 -20.152 1.579 1.00 66.31 113 ASP A CA 1
ATOM 822 C C . ASP A 1 113 ? -5.670 -18.879 0.879 1.00 66.31 113 ASP A C 1
ATOM 824 O O . ASP A 1 113 ? -5.407 -18.689 -0.311 1.00 66.31 113 ASP A O 1
ATOM 828 N N . PRO A 1 114 ? -6.375 -17.976 1.586 1.00 66.62 114 PRO A N 1
ATOM 829 C CA . PRO A 1 114 ? -6.912 -16.756 0.994 1.00 66.62 114 PRO A CA 1
ATOM 830 C C . PRO A 1 114 ? -5.896 -15.596 0.919 1.00 66.62 114 PRO A C 1
ATOM 832 O O . PRO A 1 114 ? -6.175 -14.573 0.289 1.00 66.62 114 PRO A O 1
ATOM 835 N N . ARG A 1 115 ? -4.722 -15.708 1.562 1.00 65.69 115 ARG A N 1
ATOM 836 C CA . ARG A 1 115 ? -3.730 -14.616 1.669 1.00 65.69 115 ARG A CA 1
ATOM 837 C C . ARG A 1 115 ? -3.169 -14.113 0.331 1.00 65.69 115 ARG A C 1
ATOM 839 O O . ARG A 1 115 ? -3.044 -12.895 0.202 1.00 65.69 115 ARG A O 1
ATOM 846 N N . PRO A 1 116 ? -2.868 -14.963 -0.672 1.00 59.66 116 PRO A N 1
ATOM 847 C CA . PRO A 1 116 ? -2.341 -14.496 -1.957 1.00 59.66 116 PRO A CA 1
ATOM 848 C C . PRO A 1 116 ? -3.280 -13.508 -2.658 1.00 59.66 116 PRO A C 1
ATOM 850 O O . PRO A 1 116 ? -2.830 -12.534 -3.257 1.00 59.66 116 PRO A O 1
ATOM 853 N N . PHE A 1 117 ? -4.591 -13.716 -2.520 1.00 62.50 117 PHE A N 1
ATOM 854 C CA . PHE A 1 117 ? -5.612 -12.860 -3.118 1.00 62.50 117 PHE A CA 1
ATOM 855 C C . PHE A 1 117 ? -5.701 -11.494 -2.426 1.00 62.50 117 PHE A C 1
ATOM 857 O O . PHE A 1 117 ? -5.853 -10.476 -3.096 1.00 62.50 117 PHE A O 1
ATOM 864 N N . LEU A 1 118 ? -5.513 -11.438 -1.102 1.00 58.34 118 LEU A N 1
ATOM 865 C CA . LEU A 1 118 ? -5.427 -10.170 -0.367 1.00 58.34 118 LEU A CA 1
ATOM 866 C C . LEU A 1 118 ? -4.246 -9.321 -0.857 1.00 58.34 118 LEU A C 1
ATOM 868 O O . LEU A 1 118 ? -4.418 -8.139 -1.141 1.00 58.34 118 LEU A O 1
ATOM 872 N N . SER A 1 119 ? -3.066 -9.925 -1.015 1.00 60.31 119 SER A N 1
ATOM 873 C CA . SER A 1 119 ? -1.884 -9.221 -1.528 1.00 60.31 119 SER A CA 1
ATOM 874 C C . SER A 1 119 ? -2.065 -8.758 -2.975 1.00 60.31 119 SER A C 1
ATOM 876 O O . SER A 1 119 ? -1.724 -7.624 -3.301 1.00 60.31 119 SER A O 1
ATOM 878 N N . MET A 1 120 ? -2.647 -9.603 -3.828 1.00 61.97 120 MET A N 1
ATOM 879 C CA . MET A 1 120 ? -2.888 -9.290 -5.237 1.00 61.97 120 MET A CA 1
ATOM 880 C C . MET A 1 120 ? -3.856 -8.115 -5.410 1.00 61.97 120 MET A C 1
ATOM 882 O O . MET A 1 120 ? -3.547 -7.176 -6.135 1.00 61.97 120 MET A O 1
ATOM 886 N N . THR A 1 121 ? -4.983 -8.114 -4.687 1.00 61.91 121 THR A N 1
ATOM 887 C CA . THR A 1 121 ? -5.987 -7.032 -4.775 1.00 61.91 121 THR A CA 1
ATOM 888 C C . THR A 1 121 ? -5.407 -5.659 -4.445 1.00 61.91 121 THR A C 1
ATOM 890 O O . THR A 1 121 ? -5.778 -4.671 -5.075 1.00 61.91 121 THR A O 1
ATOM 893 N N . TRP A 1 122 ? -4.474 -5.592 -3.491 1.00 63.44 122 TRP A N 1
ATOM 894 C CA . TRP A 1 122 ? -3.804 -4.349 -3.122 1.00 63.44 122 TRP A CA 1
ATOM 895 C C . TRP A 1 122 ? -2.860 -3.847 -4.221 1.00 63.44 122 TRP A C 1
ATOM 897 O O . TRP A 1 122 ? -2.952 -2.689 -4.620 1.00 63.44 122 TRP A O 1
ATOM 907 N N . VAL A 1 123 ? -1.996 -4.723 -4.747 1.00 61.91 123 VAL A N 1
ATOM 908 C CA . VAL A 1 123 ? -1.034 -4.373 -5.809 1.00 61.91 123 VAL A CA 1
ATOM 909 C C . VAL A 1 123 ? -1.755 -3.912 -7.078 1.00 61.91 123 VAL A C 1
ATOM 911 O O . VAL A 1 123 ? -1.398 -2.891 -7.663 1.00 61.91 123 VAL A O 1
ATOM 914 N N . THR A 1 124 ? -2.809 -4.623 -7.482 1.00 60.66 124 THR A N 1
ATOM 915 C CA . THR A 1 124 ? -3.604 -4.269 -8.665 1.00 60.66 124 THR A CA 1
ATOM 916 C C . THR A 1 124 ? -4.333 -2.935 -8.482 1.00 60.66 124 THR A C 1
ATOM 918 O O . THR A 1 124 ? -4.381 -2.122 -9.404 1.00 60.66 124 THR A O 1
ATOM 921 N N . PHE A 1 125 ? -4.860 -2.661 -7.285 1.00 65.69 125 PHE A N 1
ATOM 922 C CA . PHE A 1 125 ? -5.500 -1.378 -6.989 1.00 65.69 125 PHE A CA 1
ATOM 923 C C . PHE A 1 125 ? -4.517 -0.204 -7.032 1.00 65.69 125 PHE A C 1
ATOM 925 O O . PHE A 1 125 ? -4.861 0.848 -7.567 1.00 65.69 125 PHE A O 1
ATOM 932 N N . GLN A 1 126 ? -3.293 -0.383 -6.535 1.00 69.06 126 GLN A N 1
ATOM 933 C CA . GLN A 1 126 ? -2.253 0.643 -6.614 1.00 69.06 126 GLN A CA 1
ATOM 934 C C . GLN A 1 126 ? -1.905 0.976 -8.073 1.00 69.06 126 GLN A C 1
ATOM 936 O O . GLN A 1 126 ? -1.909 2.143 -8.461 1.00 69.06 126 GLN A O 1
ATOM 941 N N . LYS A 1 127 ? -1.713 -0.050 -8.908 1.00 70.81 127 LYS A N 1
ATOM 942 C CA . LYS A 1 127 ? -1.467 0.131 -10.344 1.00 70.81 127 LYS A CA 1
ATOM 943 C C . LYS A 1 127 ? -2.610 0.878 -11.034 1.00 70.81 127 LYS A C 1
ATOM 945 O O . LYS A 1 127 ? -2.375 1.747 -11.869 1.00 70.81 127 LYS A O 1
ATOM 950 N N . LEU A 1 128 ? -3.856 0.575 -10.667 1.00 74.31 128 LEU A N 1
ATOM 951 C CA . LEU A 1 128 ? -5.010 1.321 -11.158 1.00 74.31 128 LEU A CA 1
ATOM 952 C C . LEU A 1 128 ? -4.955 2.790 -10.713 1.00 74.31 128 LEU A C 1
ATOM 954 O O . LEU A 1 128 ? -5.183 3.671 -11.535 1.00 74.31 128 LEU A O 1
ATOM 958 N N . GLN A 1 129 ? -4.616 3.078 -9.454 1.00 74.06 129 GLN A N 1
ATOM 959 C CA . GLN A 1 129 ? -4.461 4.455 -8.977 1.00 74.06 129 GLN A CA 1
ATOM 960 C C . GLN A 1 129 ? -3.462 5.242 -9.818 1.00 74.06 129 GLN A C 1
ATOM 962 O O . GLN A 1 129 ? -3.831 6.305 -10.311 1.00 74.06 129 GLN A O 1
ATOM 967 N N . GLU A 1 130 ? -2.284 4.682 -10.076 1.00 70.75 130 GLU A N 1
ATOM 968 C CA . GLU A 1 130 ? -1.245 5.281 -10.926 1.00 70.75 130 GLU A CA 1
ATOM 969 C C . GLU A 1 130 ? -1.746 5.574 -12.353 1.00 70.75 130 GLU A C 1
ATOM 971 O O . GLU A 1 130 ? -1.466 6.632 -12.916 1.00 70.75 130 GLU A O 1
ATOM 976 N N . MET A 1 131 ? -2.556 4.680 -12.931 1.00 68.88 131 MET A N 1
ATOM 977 C CA . MET A 1 131 ? -3.148 4.878 -14.262 1.00 68.88 131 MET A CA 1
ATOM 978 C C . MET A 1 131 ? -4.180 6.012 -14.291 1.00 68.88 131 MET A C 1
ATOM 980 O O . MET A 1 131 ? -4.311 6.711 -15.294 1.00 68.88 131 MET A O 1
ATOM 984 N N . THR A 1 132 ? -4.918 6.189 -13.196 1.00 66.12 132 THR A N 1
ATOM 985 C CA . THR A 1 132 ? -6.075 7.097 -13.116 1.00 66.12 132 THR A CA 1
ATOM 986 C C . THR A 1 132 ? -5.701 8.511 -12.647 1.00 66.12 132 THR A C 1
ATOM 988 O O . THR A 1 132 ? -6.441 9.460 -12.905 1.00 66.12 132 THR A O 1
ATOM 991 N N . THR A 1 133 ? -4.562 8.670 -11.959 1.00 59.47 133 THR A N 1
ATOM 992 C CA . THR A 1 133 ? -4.042 9.959 -11.465 1.00 59.47 133 THR A CA 1
ATOM 993 C C . THR A 1 133 ? -3.159 10.683 -12.481 1.00 59.47 133 THR A C 1
ATOM 995 O O . THR A 1 133 ? -2.780 11.831 -12.247 1.00 59.47 133 THR A O 1
ATOM 998 N N . SER A 1 134 ? -2.881 10.068 -13.634 1.00 40.50 134 SER A N 1
ATOM 999 C CA . SER A 1 134 ? -2.167 10.710 -14.737 1.00 40.50 134 SER A CA 1
ATOM 1000 C C . SER A 1 134 ? -3.108 11.628 -15.542 1.00 40.50 134 SER A C 1
ATOM 1002 O O . SER A 1 134 ? -4.092 11.153 -16.121 1.00 40.50 134 SER A O 1
ATOM 1004 N N . PRO A 1 135 ? -2.874 12.954 -15.608 1.00 35.34 135 PRO A N 1
ATOM 1005 C CA . PRO A 1 135 ? -3.725 13.846 -16.381 1.00 35.34 135 PRO A CA 1
ATOM 1006 C C . PRO A 1 135 ? -3.481 13.669 -17.889 1.00 35.34 135 PRO A C 1
ATOM 1008 O O . PRO A 1 135 ? -2.458 14.086 -18.419 1.00 35.34 135 PRO A O 1
ATOM 1011 N N . SER A 1 136 ? -4.489 13.132 -18.584 1.00 37.56 136 SER A N 1
ATOM 1012 C CA . SER A 1 136 ? -4.760 13.285 -20.025 1.00 37.56 136 SER A CA 1
ATOM 1013 C C . SER A 1 136 ? -3.623 12.940 -21.008 1.00 37.56 136 SER A C 1
ATOM 1015 O O . SER A 1 136 ? -2.814 13.770 -21.420 1.00 37.56 136 SER A O 1
ATOM 1017 N N . SER A 1 137 ? -3.688 11.711 -21.523 1.00 36.84 137 SER A N 1
ATOM 1018 C CA . SER A 1 137 ? -2.873 11.133 -22.605 1.00 36.84 137 SER A CA 1
ATOM 1019 C C . SER A 1 137 ? -3.112 11.731 -24.017 1.00 36.84 137 SER A C 1
ATOM 1021 O O . SER A 1 137 ? -2.858 11.058 -25.014 1.00 36.84 137 SER A O 1
ATOM 1023 N N . ALA A 1 138 ? -3.592 12.968 -24.176 1.00 31.25 138 ALA A N 1
ATOM 1024 C CA . ALA A 1 138 ? -3.950 13.484 -25.510 1.00 31.25 138 ALA A CA 1
ATOM 1025 C C . ALA A 1 138 ? -2.992 14.525 -26.120 1.00 31.25 138 ALA A C 1
ATOM 1027 O O . ALA A 1 138 ? -3.166 14.878 -27.284 1.00 31.25 138 ALA A O 1
ATOM 1028 N N . ALA A 1 139 ? -1.973 15.020 -25.411 1.00 31.42 139 ALA A N 1
ATOM 1029 C CA . ALA A 1 139 ? -1.078 16.025 -25.997 1.00 31.42 139 ALA A CA 1
ATOM 1030 C C . ALA A 1 139 ? 0.318 16.065 -25.362 1.00 31.42 139 ALA A C 1
ATOM 1032 O O . ALA A 1 139 ? 0.663 17.021 -24.675 1.00 31.42 139 ALA A O 1
ATOM 1033 N N . ARG A 1 140 ? 1.163 15.068 -25.636 1.00 32.47 140 ARG A N 1
ATOM 1034 C CA . ARG A 1 140 ? 2.622 15.232 -25.508 1.00 32.47 140 ARG A CA 1
ATOM 1035 C C . ARG A 1 140 ? 3.346 14.588 -26.681 1.00 32.47 140 ARG A C 1
ATOM 1037 O O . ARG A 1 140 ? 4.007 13.568 -26.562 1.00 32.47 140 ARG A O 1
ATOM 1044 N N . PHE A 1 141 ? 3.251 15.251 -27.828 1.00 37.25 141 PHE A N 1
ATOM 1045 C CA . PHE A 1 141 ? 4.425 15.369 -28.680 1.00 37.25 141 PHE A CA 1
ATOM 1046 C C . PHE A 1 141 ? 5.210 16.597 -28.191 1.00 37.25 141 PHE A C 1
ATOM 1048 O O . PHE A 1 141 ? 4.658 17.693 -28.142 1.00 37.25 141 PHE A O 1
ATOM 1055 N N . LEU A 1 142 ? 6.488 16.382 -27.859 1.00 35.91 142 LEU A N 1
ATOM 1056 C CA . LEU A 1 142 ? 7.552 17.386 -27.681 1.00 35.91 142 LEU A CA 1
ATOM 1057 C C . LEU A 1 142 ? 7.546 18.244 -26.397 1.00 35.91 142 LEU A C 1
ATOM 1059 O O . LEU A 1 142 ? 7.393 19.458 -26.470 1.00 35.91 142 LEU A O 1
ATOM 1063 N N . VAL A 1 143 ? 7.878 17.647 -25.246 1.00 28.50 143 VAL A N 1
ATOM 1064 C CA . VAL A 1 143 ? 8.701 18.295 -24.194 1.00 28.50 143 VAL A CA 1
ATOM 1065 C C . VAL A 1 143 ? 9.581 17.198 -23.567 1.00 28.50 143 VAL A C 1
ATOM 1067 O O . VAL A 1 143 ? 9.043 16.123 -23.309 1.00 28.50 143 VAL A O 1
ATOM 1070 N N . PRO A 1 144 ? 10.897 17.396 -23.339 1.00 33.00 144 PRO A N 1
ATOM 1071 C CA . PRO A 1 144 ? 11.708 16.418 -22.619 1.00 33.00 144 PRO A CA 1
ATOM 1072 C C . PRO A 1 144 ? 11.190 16.333 -21.182 1.00 33.00 144 PRO A C 1
ATOM 1074 O O . PRO A 1 144 ? 11.141 17.342 -20.478 1.00 33.00 144 PRO A O 1
ATOM 1077 N N . GLU A 1 145 ? 10.755 15.145 -20.783 1.00 30.83 145 GLU A N 1
ATOM 1078 C CA . GLU A 1 145 ? 10.285 14.846 -19.436 1.00 30.83 145 GLU A CA 1
ATOM 1079 C C . GLU A 1 145 ? 11.441 15.060 -18.450 1.00 30.83 145 GLU A C 1
ATOM 1081 O O . GLU A 1 145 ? 12.527 14.498 -18.608 1.00 30.83 145 GLU A O 1
ATOM 1086 N N . ALA A 1 146 ? 11.245 15.956 -17.481 1.00 31.36 146 ALA A N 1
ATOM 1087 C CA . ALA A 1 146 ? 12.156 16.078 -16.351 1.00 31.36 146 ALA A CA 1
ATOM 1088 C C . ALA A 1 146 ? 12.137 14.749 -15.573 1.00 31.36 146 ALA A C 1
ATOM 1090 O O . ALA A 1 146 ? 11.074 14.132 -15.497 1.00 31.36 146 ALA A O 1
ATOM 1091 N N . PRO A 1 147 ? 13.274 14.295 -15.014 1.00 33.59 147 PRO A N 1
ATOM 1092 C CA . PRO A 1 147 ? 13.331 13.018 -14.311 1.00 33.59 147 PRO A CA 1
ATOM 1093 C C . PRO A 1 147 ? 12.303 12.992 -13.175 1.00 33.59 147 PRO A C 1
ATOM 1095 O O . PRO A 1 147 ? 12.196 13.960 -12.417 1.00 33.59 147 PRO A O 1
ATOM 1098 N N . GLU A 1 148 ? 11.545 11.897 -13.083 1.00 35.06 148 GLU A N 1
ATOM 1099 C CA . GLU A 1 148 ? 10.620 11.659 -11.975 1.00 35.06 148 GLU A CA 1
ATOM 1100 C C . GLU A 1 148 ? 11.355 11.803 -10.630 1.00 35.06 148 GLU A C 1
ATOM 1102 O O . GLU A 1 148 ? 12.526 11.408 -10.526 1.00 35.06 148 GLU A O 1
ATOM 1107 N N . PRO A 1 149 ? 10.714 12.394 -9.603 1.00 35.66 149 PRO A N 1
ATOM 1108 C CA . PRO A 1 149 ? 11.339 12.536 -8.299 1.00 35.66 149 PRO A CA 1
ATOM 1109 C C . PRO A 1 149 ? 11.719 11.148 -7.753 1.00 35.66 149 PRO A C 1
ATOM 1111 O O . PRO A 1 149 ? 10.962 10.191 -7.934 1.00 35.66 149 PRO A O 1
ATOM 1114 N N . PRO A 1 150 ? 12.878 11.012 -7.086 1.00 49.38 150 PRO A N 1
ATOM 1115 C CA . PRO A 1 150 ? 13.287 9.765 -6.456 1.00 49.38 150 PRO A CA 1
ATOM 1116 C C . PRO A 1 150 ? 12.165 9.178 -5.589 1.00 49.38 150 PRO A C 1
ATOM 1118 O O . PRO A 1 150 ? 11.483 9.912 -4.877 1.00 49.38 150 PRO A O 1
ATOM 1121 N N . LEU A 1 151 ? 12.017 7.848 -5.589 1.00 50.12 151 LEU A N 1
ATOM 1122 C CA . LEU A 1 151 ? 11.014 7.108 -4.798 1.00 50.12 151 LEU A CA 1
ATOM 1123 C C . LEU A 1 151 ? 10.976 7.526 -3.313 1.00 50.12 151 LEU A C 1
ATOM 1125 O O . LEU A 1 151 ? 9.937 7.470 -2.660 1.00 50.12 151 LEU A O 1
ATOM 1129 N N . ASP A 1 152 ? 12.111 7.980 -2.791 1.00 57.34 152 ASP A N 1
ATOM 1130 C CA . ASP A 1 152 ? 12.239 8.474 -1.427 1.00 57.34 152 ASP A CA 1
ATOM 1131 C C . ASP A 1 152 ? 11.579 9.842 -1.187 1.00 57.34 152 ASP A C 1
ATOM 1133 O O . ASP A 1 152 ? 11.017 10.058 -0.115 1.00 57.34 152 ASP A O 1
ATOM 1137 N N . ASP A 1 153 ? 11.591 10.746 -2.169 1.00 53.94 153 ASP A N 1
ATOM 1138 C CA . ASP A 1 153 ? 10.927 12.050 -2.050 1.00 53.94 153 ASP A CA 1
ATOM 1139 C C . ASP A 1 153 ? 9.404 11.864 -2.034 1.00 53.94 153 ASP A C 1
ATOM 1141 O O . ASP A 1 153 ? 8.699 12.504 -1.251 1.00 53.94 153 ASP A O 1
ATOM 1145 N N . LEU A 1 154 ? 8.898 10.916 -2.831 1.00 59.44 154 LEU A N 1
ATOM 1146 C CA . LEU A 1 154 ? 7.487 10.532 -2.826 1.00 59.44 154 LEU A CA 1
ATOM 1147 C C . LEU A 1 154 ? 7.072 9.917 -1.478 1.00 59.44 154 LEU A C 1
ATOM 1149 O O . LEU A 1 154 ? 6.044 10.304 -0.920 1.00 59.44 154 LEU A O 1
ATOM 1153 N N . LEU A 1 155 ? 7.903 9.030 -0.913 1.00 71.19 155 LEU A N 1
ATOM 1154 C CA . LEU A 1 155 ? 7.680 8.439 0.410 1.00 71.19 155 LEU A CA 1
ATOM 1155 C C . LEU A 1 155 ? 7.562 9.509 1.502 1.00 71.19 155 LEU A C 1
ATOM 1157 O O . LEU A 1 155 ? 6.666 9.435 2.345 1.00 71.19 155 LEU A O 1
ATOM 1161 N N . VAL A 1 156 ? 8.475 10.485 1.513 1.00 71.19 156 VAL A N 1
ATOM 1162 C CA . VAL A 1 156 ? 8.485 11.561 2.514 1.00 71.19 156 VAL A CA 1
ATOM 1163 C C . VAL A 1 156 ? 7.201 12.382 2.428 1.00 71.19 156 VAL A C 1
ATOM 1165 O O . VAL A 1 156 ? 6.566 12.613 3.458 1.00 71.19 156 VAL A O 1
ATOM 1168 N N . VAL A 1 157 ? 6.788 12.778 1.221 1.00 67.50 157 VAL A N 1
ATOM 1169 C CA . VAL A 1 157 ? 5.559 13.558 1.007 1.00 67.50 157 VAL A CA 1
ATOM 1170 C C . VAL A 1 157 ? 4.322 12.785 1.475 1.00 67.50 157 VAL A C 1
ATOM 1172 O O . VAL A 1 157 ? 3.514 13.316 2.241 1.00 67.50 157 VAL A O 1
ATOM 1175 N N . GLU A 1 158 ? 4.197 11.515 1.089 1.00 69.69 158 GLU A N 1
ATOM 1176 C CA . GLU A 1 158 ? 3.057 10.670 1.465 1.00 69.69 158 GLU A CA 1
ATOM 1177 C C . GLU A 1 158 ? 2.997 10.444 2.985 1.00 69.69 158 GLU A C 1
ATOM 1179 O O . GLU A 1 158 ? 1.943 10.568 3.622 1.00 69.69 158 GLU A O 1
ATOM 1184 N N . CYS A 1 159 ? 4.146 10.190 3.615 1.00 81.38 159 CYS A N 1
ATOM 1185 C CA . CYS A 1 159 ? 4.205 9.991 5.057 1.00 81.38 159 CYS A CA 1
ATOM 1186 C C . CYS A 1 159 ? 3.915 11.282 5.837 1.00 81.38 159 CYS A C 1
ATOM 1188 O O . CYS A 1 159 ? 3.285 11.212 6.892 1.00 81.38 159 CYS A O 1
ATOM 1190 N N . GLN A 1 160 ? 4.309 12.456 5.330 1.00 75.25 160 GLN A N 1
ATOM 1191 C CA . GLN A 1 160 ? 3.979 13.751 5.935 1.00 75.25 160 GLN A CA 1
ATOM 1192 C C . GLN A 1 160 ? 2.469 14.021 5.935 1.00 75.25 160 GLN A C 1
ATOM 1194 O O . GLN A 1 160 ? 1.930 14.476 6.948 1.00 75.25 160 GLN A O 1
ATOM 1199 N N . GLU A 1 161 ? 1.767 13.695 4.848 1.00 77.06 161 GLU A N 1
ATOM 1200 C CA . GLU A 1 161 ? 0.310 13.839 4.784 1.00 77.06 161 GLU A CA 1
ATOM 1201 C C . GLU A 1 161 ? -0.384 12.942 5.820 1.00 77.06 161 GLU A C 1
ATOM 1203 O O . GLU A 1 161 ? -1.256 13.380 6.581 1.00 77.06 161 GLU A O 1
ATOM 1208 N N . HIS A 1 162 ? 0.035 11.681 5.915 1.00 84.62 162 HIS A N 1
ATOM 1209 C CA . HIS A 1 162 ? -0.513 10.761 6.906 1.00 84.62 162 HIS A CA 1
ATOM 1210 C C . HIS A 1 162 ? -0.145 11.143 8.343 1.00 84.62 162 HIS A C 1
ATOM 1212 O O . HIS A 1 162 ? -0.982 11.014 9.238 1.00 84.62 162 HIS A O 1
ATOM 1218 N N . LEU A 1 163 ? 1.051 11.683 8.572 1.00 86.56 163 LEU A N 1
ATOM 1219 C CA . LEU A 1 163 ? 1.490 12.171 9.876 1.00 86.56 163 LEU A CA 1
ATOM 1220 C C . LEU A 1 163 ? 0.607 13.320 10.382 1.00 86.56 163 LEU A C 1
ATOM 1222 O O . LEU A 1 163 ? 0.226 13.333 11.556 1.00 86.56 163 LEU A O 1
ATOM 1226 N N . GLN A 1 164 ? 0.208 14.246 9.503 1.00 80.88 164 GLN A N 1
ATOM 1227 C CA . GLN A 1 164 ? -0.754 15.299 9.849 1.00 80.88 164 GLN A CA 1
ATOM 1228 C C . GLN A 1 164 ? -2.101 14.712 10.295 1.00 80.88 164 GLN A C 1
ATOM 1230 O O . GLN A 1 164 ? -2.664 15.152 11.300 1.00 80.88 164 GLN A O 1
ATOM 1235 N N . ARG A 1 165 ? -2.588 13.667 9.612 1.00 82.75 165 ARG A N 1
ATOM 1236 C CA . ARG A 1 165 ? -3.835 12.972 9.981 1.00 82.75 165 ARG A CA 1
ATOM 1237 C C . ARG A 1 165 ? -3.727 12.253 11.331 1.00 82.75 165 ARG A C 1
ATOM 1239 O O . ARG A 1 165 ? -4.664 12.320 12.124 1.00 82.75 165 ARG A O 1
ATOM 1246 N N . ILE A 1 166 ? -2.589 11.619 11.632 1.00 89.50 166 ILE A N 1
ATOM 1247 C CA . ILE A 1 166 ? -2.336 10.978 12.938 1.00 89.50 166 ILE A CA 1
ATOM 1248 C C . ILE A 1 166 ? -2.332 12.029 14.059 1.00 89.50 166 ILE A C 1
ATOM 1250 O O . ILE A 1 166 ? -2.938 11.818 15.110 1.00 89.50 166 ILE A O 1
ATOM 1254 N N . ARG A 1 167 ? -1.699 13.186 13.830 1.00 90.56 167 ARG A N 1
ATOM 1255 C CA . ARG A 1 167 ? -1.656 14.299 14.794 1.00 90.56 167 ARG A CA 1
ATOM 1256 C C . ARG A 1 167 ? -3.033 14.905 15.051 1.00 90.56 167 ARG A C 1
ATOM 1258 O O . ARG A 1 167 ? -3.386 15.128 16.209 1.00 90.56 167 ARG A O 1
ATOM 1265 N N . ALA A 1 168 ? -3.822 15.119 13.999 1.00 88.38 168 ALA A N 1
ATOM 1266 C CA . ALA A 1 168 ? -5.200 15.590 14.123 1.00 88.38 168 ALA A CA 1
ATOM 1267 C C . ALA A 1 168 ? -6.053 14.605 14.938 1.00 88.38 168 ALA A C 1
ATOM 1269 O O . ALA A 1 168 ? -6.703 14.999 15.904 1.00 88.38 168 ALA A O 1
ATOM 1270 N N . ALA A 1 169 ? -5.951 13.308 14.637 1.00 87.44 169 ALA A N 1
ATOM 1271 C CA . ALA A 1 169 ? -6.631 12.261 15.392 1.00 87.44 169 ALA A CA 1
ATOM 1272 C C . ALA A 1 169 ? -6.201 12.213 16.872 1.00 87.44 169 ALA A C 1
ATOM 1274 O O . ALA A 1 169 ? -7.036 12.024 17.755 1.00 87.44 169 ALA A O 1
ATOM 1275 N N . ALA A 1 170 ? -4.915 12.419 17.175 1.00 90.81 170 ALA A N 1
ATOM 1276 C CA . ALA A 1 170 ? -4.437 12.504 18.555 1.00 90.81 170 ALA A CA 1
ATOM 1277 C C . ALA A 1 170 ? -5.050 13.696 19.313 1.00 90.81 170 ALA A C 1
ATOM 1279 O O . ALA A 1 170 ? -5.393 13.571 20.493 1.00 90.81 170 ALA A O 1
ATOM 1280 N N . ALA A 1 171 ? -5.209 14.842 18.643 1.00 88.94 171 ALA A N 1
ATOM 1281 C CA . ALA A 1 171 ? -5.852 16.022 19.215 1.00 88.94 171 ALA A CA 1
ATOM 1282 C C . ALA A 1 171 ? -7.350 15.784 19.471 1.00 88.94 171 ALA A C 1
ATOM 1284 O O . ALA A 1 171 ? -7.834 16.061 20.568 1.00 88.94 171 ALA A O 1
ATOM 1285 N N . GLU A 1 172 ? -8.067 15.192 18.514 1.00 88.19 172 GLU A N 1
ATOM 1286 C CA . GLU A 1 172 ? -9.480 14.818 18.664 1.00 88.19 172 GLU A CA 1
ATOM 1287 C C . GLU A 1 172 ? -9.694 13.823 19.814 1.00 88.19 172 GLU A C 1
ATOM 1289 O O . GLU A 1 172 ? -10.570 14.027 20.660 1.00 88.19 172 GLU A O 1
ATOM 1294 N N . LEU A 1 173 ? -8.835 12.799 19.916 1.00 89.81 173 LEU A N 1
ATOM 1295 C CA . LEU A 1 173 ? -8.833 11.848 21.032 1.00 89.81 173 LEU A CA 1
ATOM 1296 C C . LEU A 1 173 ? -8.594 12.539 22.380 1.00 89.81 173 LEU A C 1
ATOM 1298 O O . LEU A 1 173 ? -9.251 12.194 23.362 1.00 89.81 173 LEU A O 1
ATOM 1302 N N . SER A 1 174 ? -7.6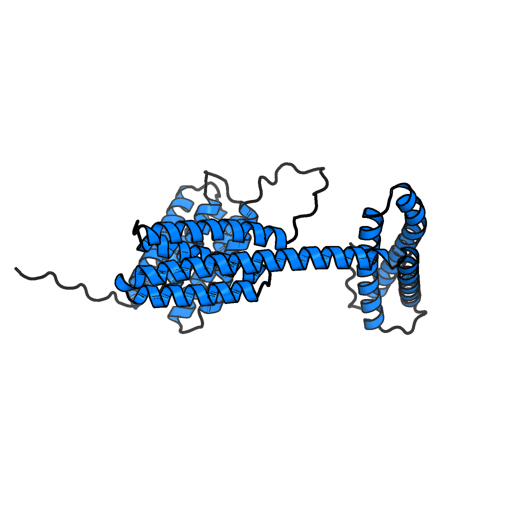90 13.524 22.428 1.00 90.25 174 SER A N 1
ATOM 1303 C CA . SER A 1 174 ? -7.384 14.296 23.645 1.00 90.25 174 SER A CA 1
ATOM 1304 C C . SER A 1 174 ? -8.574 15.128 24.115 1.00 90.25 174 SER A C 1
ATOM 1306 O O . SER A 1 174 ? -8.813 15.254 25.314 1.00 90.25 174 SER A O 1
ATOM 1308 N N . LEU A 1 175 ? -9.329 15.680 23.165 1.00 88.38 175 LEU A N 1
ATOM 1309 C CA . LEU A 1 175 ? -10.521 16.488 23.420 1.00 88.38 175 LEU A CA 1
ATOM 1310 C C . LEU A 1 175 ? -11.775 15.633 23.671 1.00 88.38 175 LEU A C 1
ATOM 1312 O O . LEU A 1 175 ? -12.820 16.167 24.034 1.00 88.38 175 LEU A O 1
ATOM 1316 N N . GLY A 1 176 ? -11.693 14.312 23.473 1.00 78.62 176 GLY A N 1
ATOM 1317 C CA . GLY A 1 176 ? -12.832 13.399 23.574 1.00 78.62 176 GLY A CA 1
ATOM 1318 C C . GLY A 1 176 ? -13.873 13.585 22.464 1.00 78.62 176 GLY A C 1
ATOM 1319 O O . GLY A 1 176 ? -15.005 13.117 22.608 1.00 78.62 176 GLY A O 1
ATOM 1320 N N . VAL A 1 177 ? -13.510 14.253 21.366 1.00 75.81 177 VAL A N 1
ATOM 1321 C CA . VAL A 1 177 ? -14.379 14.473 20.204 1.00 75.81 177 VAL A CA 1
ATOM 1322 C C . VAL A 1 177 ? -14.355 13.213 19.348 1.00 75.81 177 VAL A C 1
ATOM 1324 O O . VAL A 1 177 ? -13.288 12.772 18.939 1.00 75.81 177 VAL A O 1
ATOM 1327 N N . ALA A 1 178 ? -15.527 12.610 19.117 1.00 76.06 178 ALA A N 1
ATOM 1328 C CA . ALA A 1 178 ? -15.695 11.409 18.289 1.00 76.06 178 ALA A CA 1
ATOM 1329 C C . ALA A 1 178 ? -14.561 10.361 18.457 1.00 76.06 178 ALA A C 1
ATOM 1331 O O . ALA A 1 178 ? -13.943 9.939 17.480 1.00 76.06 178 ALA A O 1
ATOM 1332 N N . PRO A 1 179 ? -14.264 9.891 19.688 1.00 81.06 179 PRO A N 1
ATOM 1333 C CA . PRO A 1 179 ? -13.019 9.176 19.988 1.00 81.06 179 PRO A CA 1
ATOM 1334 C C . PRO A 1 179 ? -12.878 7.839 19.246 1.00 81.06 179 PRO A C 1
ATOM 1336 O O . PRO A 1 179 ? -11.773 7.333 19.076 1.00 81.06 179 PRO A O 1
ATOM 1339 N N . LYS A 1 180 ? -13.988 7.252 18.782 1.00 84.81 180 LYS A N 1
ATOM 1340 C CA . LYS A 1 180 ? -13.952 6.061 17.924 1.00 84.81 180 LYS A CA 1
ATOM 1341 C C . LYS A 1 180 ? -13.479 6.395 16.508 1.00 84.81 180 LYS A C 1
ATOM 1343 O O . LYS A 1 180 ? -12.656 5.661 15.971 1.00 84.81 180 LYS A O 1
ATOM 1348 N N . ASP A 1 181 ? -13.966 7.489 15.934 1.00 82.94 181 ASP A N 1
ATOM 1349 C CA . ASP A 1 181 ? -13.633 7.902 14.569 1.00 82.94 181 ASP A CA 1
ATOM 1350 C C . ASP A 1 181 ? -12.198 8.419 14.499 1.00 82.94 181 ASP A C 1
ATOM 1352 O O . ASP A 1 181 ? -11.447 8.022 13.608 1.00 82.94 181 ASP A O 1
ATOM 1356 N N . ALA A 1 182 ? -11.777 9.193 15.503 1.00 85.38 182 ALA A N 1
ATOM 1357 C CA . ALA A 1 182 ? -10.399 9.646 15.651 1.00 85.38 182 ALA A CA 1
ATOM 1358 C C . ALA A 1 182 ? -9.424 8.458 15.771 1.00 85.38 182 ALA A C 1
ATOM 1360 O O . ALA A 1 182 ? -8.430 8.384 15.048 1.00 85.38 182 ALA A O 1
ATOM 1361 N N . LEU A 1 183 ? -9.746 7.451 16.595 1.00 88.75 183 LEU A N 1
ATOM 1362 C CA . LEU A 1 183 ? -8.951 6.222 16.695 1.00 88.75 183 LEU A CA 1
ATOM 1363 C C . LEU A 1 183 ? -8.852 5.476 15.353 1.00 88.75 183 LEU A C 1
ATOM 1365 O O . LEU A 1 183 ? -7.769 5.044 14.960 1.00 88.75 183 LEU A O 1
ATOM 1369 N N . GLN A 1 184 ? -9.967 5.329 14.633 1.00 86.88 184 GLN A N 1
ATOM 1370 C CA . GLN A 1 184 ? -9.975 4.685 13.315 1.00 86.88 184 GLN A CA 1
ATOM 1371 C C . GLN A 1 184 ? -9.215 5.502 12.263 1.00 86.88 184 GLN A C 1
ATOM 1373 O O . GLN A 1 184 ? -8.581 4.934 11.374 1.00 86.88 184 GLN A O 1
ATOM 1378 N N . SER A 1 185 ? -9.251 6.832 12.352 1.00 86.31 185 SER A N 1
ATOM 1379 C CA . SER A 1 185 ? -8.465 7.728 11.503 1.00 86.31 185 SER A CA 1
ATOM 1380 C C . SER A 1 185 ? -6.964 7.517 11.722 1.00 86.31 185 SER A C 1
ATOM 1382 O O . SER A 1 185 ? -6.236 7.263 10.760 1.00 86.31 185 SER A O 1
ATOM 1384 N N . ALA A 1 186 ? -6.517 7.491 12.984 1.00 88.19 186 ALA A N 1
ATOM 1385 C CA . ALA A 1 186 ? -5.125 7.218 13.338 1.00 88.19 186 ALA A CA 1
ATOM 1386 C C . ALA A 1 186 ? -4.657 5.837 12.848 1.00 88.19 186 ALA A C 1
ATOM 1388 O O . ALA A 1 186 ? -3.599 5.734 12.231 1.00 88.19 186 ALA A O 1
ATOM 1389 N N . LEU A 1 187 ? -5.451 4.780 13.064 1.00 83.81 187 LEU A N 1
ATOM 1390 C CA . LEU A 1 187 ? -5.101 3.422 12.628 1.00 83.81 187 LEU A CA 1
ATOM 1391 C C . LEU A 1 187 ? -5.010 3.300 11.101 1.00 83.81 187 LEU A C 1
ATOM 1393 O O . LEU A 1 187 ? -4.082 2.672 10.601 1.00 83.81 187 LEU A O 1
ATOM 1397 N N . ARG A 1 188 ? -5.922 3.929 10.348 1.00 84.94 188 ARG A N 1
ATOM 1398 C CA . ARG A 1 188 ? -5.856 3.936 8.876 1.00 84.94 188 ARG A CA 1
ATOM 1399 C C . ARG A 1 188 ? -4.638 4.692 8.356 1.00 84.94 188 ARG A C 1
ATOM 1401 O O . ARG A 1 188 ? -3.997 4.226 7.419 1.00 84.94 188 ARG A O 1
ATOM 1408 N N . ALA A 1 189 ? -4.310 5.832 8.959 1.00 84.62 189 ALA A N 1
ATOM 1409 C CA . ALA A 1 189 ? -3.132 6.601 8.575 1.00 84.62 189 ALA A CA 1
ATOM 1410 C C . ALA A 1 189 ? -1.831 5.838 8.887 1.00 84.62 189 ALA A C 1
ATOM 1412 O O . ALA A 1 189 ? -0.962 5.756 8.026 1.00 84.62 189 ALA A O 1
ATOM 1413 N N . LEU A 1 190 ? -1.728 5.191 10.054 1.00 80.88 190 LEU A N 1
ATOM 1414 C CA . LEU A 1 190 ? -0.598 4.311 10.388 1.00 80.88 190 LEU A CA 1
ATOM 1415 C C . LEU A 1 190 ? -0.460 3.139 9.409 1.00 80.88 190 LEU A C 1
ATOM 1417 O O . LEU A 1 190 ? 0.654 2.788 9.019 1.00 80.88 190 LEU A O 1
ATOM 1421 N N . HIS A 1 191 ? -1.583 2.561 8.986 1.00 82.31 191 HIS A N 1
ATOM 1422 C CA . HIS A 1 191 ? -1.596 1.484 8.003 1.00 82.31 191 HIS A CA 1
ATOM 1423 C C . HIS A 1 191 ? -1.072 1.929 6.636 1.00 82.31 191 HIS A C 1
ATOM 1425 O O . HIS A 1 191 ? -0.316 1.194 6.002 1.00 82.31 191 HIS A O 1
ATOM 1431 N N . ALA A 1 192 ? -1.452 3.133 6.202 1.00 77.44 192 ALA A N 1
ATOM 1432 C CA . ALA A 1 192 ? -0.987 3.714 4.949 1.00 77.44 192 ALA A CA 1
ATOM 1433 C C . ALA A 1 192 ? 0.524 3.991 4.986 1.00 77.44 192 ALA A C 1
ATOM 1435 O O . ALA A 1 192 ? 1.240 3.525 4.106 1.00 77.44 192 ALA A O 1
ATOM 1436 N N . VAL A 1 193 ? 1.033 4.604 6.065 1.00 81.88 193 VAL A N 1
ATOM 1437 C CA . VAL A 1 193 ? 2.484 4.825 6.254 1.00 81.88 193 VAL A CA 1
ATOM 1438 C C . VAL A 1 193 ? 3.254 3.504 6.245 1.00 81.88 193 VAL A C 1
ATOM 1440 O O . VAL A 1 193 ? 4.299 3.398 5.611 1.00 81.88 193 VAL A O 1
ATOM 1443 N N . LYS A 1 194 ? 2.730 2.457 6.894 1.00 81.00 194 LYS A N 1
ATOM 1444 C CA . LYS A 1 194 ? 3.326 1.113 6.854 1.00 81.00 194 LYS A CA 1
ATOM 1445 C C . LYS A 1 194 ? 3.398 0.555 5.427 1.00 81.00 194 LYS A C 1
ATOM 1447 O O . LYS A 1 194 ? 4.384 -0.098 5.089 1.00 81.00 194 LYS A O 1
ATOM 1452 N N . GLY A 1 195 ? 2.356 0.778 4.624 1.00 65.06 195 GLY A N 1
ATOM 1453 C CA . GLY A 1 195 ? 2.299 0.383 3.217 1.00 65.06 195 GLY A CA 1
ATOM 1454 C C . GLY A 1 195 ? 3.339 1.120 2.376 1.00 65.06 195 GLY A C 1
ATOM 1455 O O . GLY A 1 195 ? 4.170 0.469 1.745 1.00 65.06 195 GLY A O 1
ATOM 1456 N N . ALA A 1 196 ? 3.361 2.452 2.454 1.00 71.94 196 ALA A N 1
ATOM 1457 C CA . ALA A 1 196 ? 4.338 3.293 1.764 1.00 71.94 196 ALA A CA 1
ATOM 1458 C C . ALA A 1 196 ? 5.782 2.910 2.142 1.00 71.94 196 ALA A C 1
ATOM 1460 O O . ALA A 1 196 ? 6.634 2.698 1.280 1.00 71.94 196 ALA A O 1
ATOM 1461 N N . ALA A 1 197 ? 6.040 2.684 3.435 1.00 72.81 197 ALA A N 1
ATOM 1462 C CA . ALA A 1 197 ? 7.336 2.227 3.928 1.00 72.81 197 ALA A CA 1
ATOM 1463 C C . ALA A 1 197 ? 7.739 0.845 3.386 1.00 72.81 197 ALA A C 1
ATOM 1465 O O . ALA A 1 197 ? 8.920 0.602 3.150 1.00 72.81 197 ALA A O 1
ATOM 1466 N N . ALA A 1 198 ? 6.788 -0.071 3.179 1.00 67.00 198 ALA A N 1
ATOM 1467 C CA . ALA A 1 198 ? 7.074 -1.375 2.584 1.00 67.00 198 ALA A CA 1
ATOM 1468 C C . ALA A 1 198 ? 7.468 -1.255 1.104 1.00 67.00 198 ALA A C 1
ATOM 1470 O O . ALA A 1 198 ? 8.417 -1.913 0.684 1.00 67.00 198 ALA A O 1
ATOM 1471 N N . VAL A 1 199 ? 6.779 -0.395 0.346 1.00 61.81 199 VAL A N 1
ATOM 1472 C CA . VAL A 1 199 ? 7.072 -0.131 -1.074 1.00 61.81 199 VAL A CA 1
ATOM 1473 C C . VAL A 1 199 ? 8.453 0.500 -1.239 1.00 61.81 199 VAL A C 1
ATOM 1475 O O . VAL A 1 199 ? 9.239 0.055 -2.069 1.00 61.81 199 VAL A O 1
ATOM 1478 N N . ALA A 1 200 ? 8.792 1.472 -0.394 1.00 63.25 200 ALA A N 1
ATOM 1479 C CA . ALA A 1 200 ? 10.101 2.119 -0.414 1.00 63.25 200 ALA A CA 1
ATOM 1480 C C . ALA A 1 200 ? 11.227 1.286 0.238 1.00 63.25 200 ALA A C 1
ATOM 1482 O O . ALA A 1 200 ? 12.356 1.757 0.363 1.00 63.25 200 ALA A O 1
ATOM 1483 N N . GLY A 1 201 ? 10.938 0.065 0.708 1.00 70.44 201 GLY A N 1
ATOM 1484 C CA . GLY A 1 201 ? 11.920 -0.790 1.383 1.00 70.44 201 GLY A CA 1
ATOM 1485 C C . GLY A 1 201 ? 12.413 -0.250 2.733 1.00 70.44 201 GLY A C 1
ATOM 1486 O O . GLY A 1 201 ? 13.426 -0.721 3.253 1.00 70.44 201 GLY A O 1
ATOM 1487 N N . PHE A 1 202 ? 11.712 0.714 3.337 1.00 77.62 202 PHE A N 1
ATOM 1488 C CA . PHE A 1 202 ? 12.085 1.317 4.614 1.00 77.62 202 PHE A CA 1
ATOM 1489 C C . PHE A 1 202 ? 11.613 0.451 5.795 1.00 77.62 202 PHE A C 1
ATOM 1491 O O . PHE A 1 202 ? 10.587 0.698 6.435 1.00 77.62 202 PHE A O 1
ATOM 1498 N N . ALA A 1 203 ? 12.380 -0.605 6.076 1.00 74.69 203 ALA A N 1
ATOM 1499 C CA . ALA A 1 203 ? 12.028 -1.640 7.048 1.00 74.69 203 ALA A CA 1
ATOM 1500 C C . ALA A 1 203 ? 11.762 -1.107 8.468 1.00 74.69 203 ALA A C 1
ATOM 1502 O O . ALA A 1 203 ? 10.795 -1.541 9.099 1.00 74.69 203 ALA A O 1
ATOM 1503 N N . ASP A 1 204 ? 12.569 -0.157 8.945 1.00 76.50 204 ASP A N 1
ATOM 1504 C CA . ASP A 1 204 ? 12.449 0.388 10.303 1.00 76.50 204 ASP A CA 1
ATOM 1505 C C . ASP A 1 204 ? 11.145 1.167 10.495 1.00 76.50 204 ASP A C 1
ATOM 1507 O O . ASP A 1 204 ? 10.447 0.984 11.498 1.00 76.50 204 ASP A O 1
ATOM 1511 N N . LEU A 1 205 ? 10.763 1.975 9.499 1.00 85.31 205 LEU A N 1
ATOM 1512 C CA . LEU A 1 205 ? 9.501 2.713 9.501 1.00 85.31 205 LEU A CA 1
ATOM 1513 C C . LEU A 1 205 ? 8.302 1.761 9.450 1.00 85.31 205 LEU A C 1
ATOM 1515 O O . LEU A 1 205 ? 7.383 1.878 10.263 1.00 85.31 205 LEU A O 1
ATOM 1519 N N . ARG A 1 206 ? 8.344 0.754 8.568 1.00 80.38 206 ARG A N 1
ATOM 1520 C CA . ARG A 1 206 ? 7.308 -0.288 8.472 1.00 80.38 206 ARG A CA 1
ATOM 1521 C C . ARG A 1 206 ? 7.091 -0.991 9.816 1.00 80.38 206 ARG A C 1
ATOM 1523 O O . ARG A 1 206 ? 5.950 -1.166 10.252 1.00 80.38 206 ARG A O 1
ATOM 1530 N N . GLU A 1 207 ? 8.174 -1.389 10.477 1.00 78.12 207 GLU A N 1
ATOM 1531 C CA . GLU A 1 207 ? 8.119 -2.090 11.762 1.00 78.12 207 GLU A CA 1
ATOM 1532 C C . GLU A 1 207 ? 7.651 -1.172 12.902 1.00 78.12 207 GLU A C 1
ATOM 1534 O O . GLU A 1 207 ? 6.886 -1.591 13.774 1.00 78.12 207 GLU A O 1
ATOM 1539 N N . SER A 1 208 ? 8.057 0.101 12.889 1.00 86.00 208 SER A N 1
ATOM 1540 C CA . SER A 1 208 ? 7.581 1.113 13.839 1.00 86.00 208 SER A CA 1
ATOM 1541 C C . SER A 1 208 ? 6.062 1.315 13.748 1.00 86.00 208 SER A C 1
ATOM 1543 O O . SER A 1 208 ? 5.363 1.278 14.770 1.00 86.00 208 SER A O 1
ATOM 1545 N N . CYS A 1 209 ? 5.519 1.428 12.529 1.00 85.81 209 CYS A N 1
ATOM 1546 C CA . CYS A 1 209 ? 4.077 1.530 12.302 1.00 85.81 209 CYS A CA 1
ATOM 1547 C C . CYS A 1 209 ? 3.337 0.264 12.749 1.00 85.81 209 CYS A C 1
ATOM 1549 O O . CYS A 1 209 ? 2.335 0.365 13.455 1.00 85.81 209 CYS A O 1
ATOM 1551 N N . HIS A 1 210 ? 3.849 -0.925 12.413 1.00 85.38 210 HIS A N 1
ATOM 1552 C CA . HIS A 1 210 ? 3.232 -2.193 12.813 1.00 85.38 210 HIS A CA 1
ATOM 1553 C C . HIS A 1 210 ? 3.145 -2.352 14.342 1.00 85.38 210 HIS A C 1
ATOM 1555 O O . HIS A 1 210 ? 2.084 -2.681 14.886 1.00 85.38 210 HIS A O 1
ATOM 1561 N N . ARG A 1 211 ? 4.235 -2.054 15.064 1.00 84.88 211 ARG A N 1
ATOM 1562 C CA . ARG A 1 211 ? 4.258 -2.089 16.537 1.00 84.88 211 ARG A CA 1
ATOM 1563 C C . ARG A 1 211 ? 3.304 -1.073 17.156 1.00 84.88 211 ARG A C 1
ATOM 1565 O O . ARG A 1 211 ? 2.685 -1.362 18.184 1.00 84.88 211 ARG A O 1
ATOM 1572 N N . SER A 1 212 ? 3.196 0.109 16.556 1.00 90.75 212 SER A N 1
ATOM 1573 C CA . SER A 1 212 ? 2.299 1.171 17.015 1.00 90.75 212 SER A CA 1
ATOM 1574 C C . SER A 1 212 ? 0.827 0.807 16.805 1.00 90.75 212 SER A C 1
ATOM 1576 O O . SER A 1 212 ? 0.056 0.899 17.758 1.00 90.75 212 SER A O 1
ATOM 1578 N N . GLU A 1 213 ? 0.448 0.276 15.632 1.00 89.25 213 GLU A N 1
ATOM 1579 C CA . GLU A 1 213 ? -0.901 -0.262 15.372 1.00 89.25 213 GLU A CA 1
ATOM 1580 C C . GLU A 1 213 ? -1.307 -1.280 16.451 1.00 89.25 213 GLU A C 1
ATOM 1582 O O . GLU A 1 213 ? -2.365 -1.151 17.071 1.00 89.25 213 GLU A O 1
ATOM 1587 N N . GLY A 1 214 ? -0.439 -2.260 16.729 1.00 84.69 214 GLY A N 1
ATOM 1588 C CA . GLY A 1 214 ? -0.724 -3.306 17.710 1.00 84.69 214 GLY A CA 1
ATOM 1589 C C . GLY A 1 214 ? -0.855 -2.785 19.146 1.00 84.69 214 GLY A C 1
ATOM 1590 O O . GLY A 1 214 ? -1.717 -3.250 19.893 1.00 84.69 214 GLY A O 1
ATOM 1591 N N . ARG A 1 215 ? -0.024 -1.816 19.557 1.00 91.94 215 ARG A N 1
ATOM 1592 C CA . ARG A 1 215 ? -0.128 -1.185 20.887 1.00 91.94 215 ARG A CA 1
ATOM 1593 C C . ARG A 1 215 ? -1.418 -0.387 21.033 1.00 91.94 215 ARG A C 1
ATOM 1595 O O . ARG A 1 215 ? -2.148 -0.601 21.999 1.00 91.94 215 ARG A O 1
ATOM 1602 N N . ILE A 1 216 ? -1.725 0.458 20.054 1.00 92.94 216 ILE A N 1
ATOM 1603 C CA . ILE A 1 216 ? -2.930 1.294 20.031 1.00 92.94 216 ILE A CA 1
ATOM 1604 C C . ILE A 1 216 ? -4.189 0.420 20.096 1.00 92.94 216 ILE A C 1
ATOM 1606 O O . ILE A 1 216 ? -5.078 0.691 20.900 1.00 92.94 216 ILE A O 1
ATOM 1610 N N . GLN A 1 217 ? -4.246 -0.676 19.330 1.00 91.06 217 GLN A N 1
ATOM 1611 C CA . GLN A 1 217 ? -5.367 -1.623 19.372 1.00 91.06 217 GLN A CA 1
ATOM 1612 C C . GLN A 1 217 ? -5.538 -2.282 20.749 1.00 91.06 217 GLN A C 1
ATOM 1614 O O . GLN A 1 217 ? -6.658 -2.352 21.258 1.00 91.06 217 GLN A O 1
ATOM 1619 N N . ARG A 1 218 ? -4.445 -2.730 21.383 1.00 92.38 218 ARG A N 1
ATOM 1620 C CA . ARG A 1 218 ? -4.502 -3.335 22.727 1.00 92.38 218 ARG A CA 1
ATOM 1621 C C . ARG A 1 218 ? -4.980 -2.346 23.786 1.00 92.38 218 ARG A C 1
ATOM 1623 O O . ARG A 1 218 ? -5.791 -2.709 24.628 1.00 92.38 218 ARG A O 1
ATOM 1630 N N . ILE A 1 219 ? -4.510 -1.104 23.729 1.00 90.75 219 ILE A N 1
ATOM 1631 C CA . ILE A 1 219 ? -4.897 -0.062 24.688 1.00 90.75 219 ILE A CA 1
ATOM 1632 C C . ILE A 1 219 ? -6.353 0.348 24.476 1.00 90.75 219 ILE A C 1
ATOM 1634 O O . ILE A 1 219 ? -7.095 0.497 25.444 1.00 90.75 219 ILE A O 1
ATOM 1638 N N . ALA A 1 220 ? -6.795 0.461 23.222 1.00 88.75 220 ALA A N 1
ATOM 1639 C CA . ALA A 1 220 ? -8.187 0.749 22.899 1.00 88.75 220 ALA A CA 1
ATOM 1640 C C . ALA A 1 220 ? -9.151 -0.331 23.423 1.00 88.75 220 ALA A C 1
ATOM 1642 O O . ALA A 1 220 ? -10.262 -0.007 23.848 1.00 88.75 220 ALA A O 1
ATOM 1643 N N . ALA A 1 221 ? -8.724 -1.599 23.451 1.00 89.12 221 ALA A N 1
ATOM 1644 C CA . ALA A 1 221 ? -9.516 -2.701 23.996 1.00 89.12 221 ALA A CA 1
ATOM 1645 C C . ALA A 1 221 ? -9.775 -2.579 25.513 1.00 89.12 221 ALA A C 1
ATOM 1647 O O . ALA A 1 221 ? -10.764 -3.120 26.003 1.00 89.12 221 ALA A O 1
ATOM 1648 N N . CYS A 1 222 ? -8.954 -1.821 26.251 1.00 87.31 222 CYS A N 1
ATOM 1649 C CA . CYS A 1 222 ? -9.149 -1.554 27.682 1.00 87.31 222 CYS A CA 1
ATOM 1650 C C . CYS A 1 222 ? -10.296 -0.562 27.975 1.00 87.31 222 CYS A C 1
ATOM 1652 O O . CYS A 1 222 ? -10.644 -0.342 29.135 1.00 87.31 222 CYS A O 1
ATOM 1654 N N . GLY A 1 223 ? -10.905 0.034 26.944 1.00 80.06 223 GLY A N 1
ATOM 1655 C CA . GLY A 1 223 ? -12.054 0.928 27.080 1.00 80.06 223 GLY A CA 1
ATOM 1656 C C . GLY A 1 223 ? -11.692 2.360 27.494 1.00 80.06 223 GLY A C 1
ATOM 1657 O O . GLY A 1 223 ? -10.552 2.805 27.383 1.00 80.06 223 GLY A O 1
ATOM 1658 N N . ARG A 1 224 ? -12.695 3.130 27.946 1.00 77.06 224 ARG A N 1
ATOM 1659 C CA . ARG A 1 224 ? -12.569 4.590 28.161 1.00 77.06 224 ARG A CA 1
ATOM 1660 C C . ARG A 1 224 ? -11.534 4.996 29.212 1.00 77.06 224 ARG A C 1
ATOM 1662 O O . ARG A 1 224 ? -10.976 6.081 29.094 1.00 77.06 224 ARG A O 1
ATOM 1669 N N . SER A 1 225 ? -11.269 4.162 30.216 1.00 82.94 225 SER A N 1
ATOM 1670 C CA . SER A 1 225 ? -10.272 4.455 31.256 1.00 82.94 225 SER A CA 1
ATOM 1671 C C . SER A 1 225 ? -8.846 4.551 30.704 1.00 82.94 225 SER A C 1
ATOM 1673 O O . SER A 1 225 ? -8.005 5.200 31.317 1.00 82.94 225 SER A O 1
ATOM 1675 N N . ALA A 1 226 ? -8.582 3.968 29.531 1.00 86.94 226 ALA A N 1
ATOM 1676 C CA . ALA A 1 226 ? -7.280 3.989 28.875 1.00 86.94 226 ALA A CA 1
ATOM 1677 C C . ALA A 1 226 ? -7.096 5.158 27.888 1.00 86.94 226 ALA A C 1
ATOM 1679 O O . ALA A 1 226 ? -6.061 5.232 27.228 1.00 86.94 226 ALA A O 1
ATOM 1680 N N . LEU A 1 227 ? -8.064 6.081 27.771 1.00 87.06 227 LEU A N 1
ATOM 1681 C CA . LEU A 1 227 ? -8.017 7.183 26.800 1.00 87.06 227 LEU A CA 1
ATOM 1682 C C . LEU A 1 227 ? -6.749 8.061 26.912 1.00 87.06 227 LEU A C 1
ATOM 1684 O O . LEU A 1 227 ? -6.151 8.332 25.872 1.00 87.06 227 LEU A O 1
ATOM 1688 N N . PRO A 1 228 ? -6.263 8.454 28.110 1.00 90.25 228 PRO A N 1
ATOM 1689 C CA . PRO A 1 228 ? -5.020 9.226 28.220 1.00 90.25 228 PRO A CA 1
ATOM 1690 C C . PRO A 1 228 ? -3.795 8.462 27.699 1.00 90.25 228 PRO A C 1
ATOM 1692 O O . PRO A 1 228 ? -2.947 9.026 27.011 1.00 90.25 228 PRO A O 1
ATOM 1695 N N . THR A 1 229 ? -3.724 7.159 27.979 1.00 91.00 229 THR A N 1
ATOM 1696 C CA . THR A 1 229 ? -2.659 6.275 27.487 1.00 91.00 229 THR A CA 1
ATOM 1697 C C . THR A 1 229 ? -2.756 6.080 25.975 1.00 91.00 229 THR A C 1
ATOM 1699 O O . THR A 1 229 ? -1.741 6.082 25.287 1.00 91.00 229 THR A O 1
ATOM 1702 N N . LEU A 1 230 ? -3.975 5.966 25.442 1.00 91.56 230 LEU A N 1
ATOM 1703 C CA . LEU A 1 230 ? -4.229 5.842 24.010 1.00 91.56 230 LEU A CA 1
ATOM 1704 C C . LEU A 1 230 ? -3.749 7.083 23.252 1.00 91.56 230 LEU A C 1
ATOM 1706 O O . LEU A 1 230 ? -3.038 6.959 22.262 1.00 91.56 230 LEU A O 1
ATOM 1710 N N . VAL A 1 231 ? -4.091 8.274 23.750 1.00 92.88 231 VAL A N 1
ATOM 1711 C CA . VAL A 1 231 ? -3.616 9.557 23.211 1.00 92.88 231 VAL A CA 1
ATOM 1712 C C . VAL A 1 231 ? -2.090 9.620 23.211 1.00 92.88 231 VAL A C 1
ATOM 1714 O O . VAL A 1 231 ? -1.493 9.992 22.201 1.00 92.88 231 VAL A O 1
ATOM 1717 N N . ALA A 1 232 ? -1.458 9.254 24.330 1.00 91.25 232 ALA A N 1
ATOM 1718 C CA . ALA A 1 232 ? -0.004 9.257 24.444 1.00 91.25 232 ALA A CA 1
ATOM 1719 C C . ALA A 1 232 ? 0.645 8.332 23.403 1.00 91.25 232 ALA A C 1
ATOM 1721 O O . ALA A 1 232 ? 1.592 8.734 22.737 1.00 91.25 232 ALA A O 1
ATOM 1722 N N . GLU A 1 233 ? 0.102 7.134 23.196 1.00 94.50 233 GLU A N 1
ATOM 1723 C CA . GLU A 1 233 ? 0.658 6.165 22.244 1.00 94.50 233 GLU A CA 1
ATOM 1724 C C . GLU A 1 233 ? 0.447 6.565 20.783 1.00 94.50 233 GLU A C 1
ATOM 1726 O O . GLU A 1 233 ? 1.341 6.357 19.966 1.00 94.50 233 GLU A O 1
ATOM 1731 N N . VAL A 1 234 ? -0.671 7.216 20.445 1.00 91.56 234 VAL A N 1
ATOM 1732 C CA . VAL A 1 234 ? -0.858 7.799 19.103 1.00 91.56 234 VAL A CA 1
ATOM 1733 C C . VAL A 1 234 ? 0.161 8.918 18.846 1.00 91.56 234 VAL A C 1
ATOM 1735 O O . VAL A 1 234 ? 0.706 9.004 17.747 1.00 91.56 234 VAL A O 1
ATOM 1738 N N . ARG A 1 235 ? 0.469 9.748 19.853 1.00 90.81 235 ARG A N 1
ATOM 1739 C CA . ARG A 1 235 ? 1.507 10.789 19.740 1.00 90.81 235 ARG A CA 1
ATOM 1740 C C . ARG A 1 235 ? 2.905 10.195 19.600 1.00 90.81 235 ARG A C 1
ATOM 1742 O O . ARG A 1 235 ? 3.614 10.572 18.679 1.00 90.81 235 ARG A O 1
ATOM 1749 N N . ILE A 1 236 ? 3.255 9.214 20.434 1.00 90.38 236 ILE A N 1
ATOM 1750 C CA . ILE A 1 236 ? 4.533 8.491 20.341 1.00 90.38 236 ILE A CA 1
ATOM 1751 C C . ILE A 1 236 ? 4.703 7.876 18.948 1.00 90.38 236 ILE A C 1
ATOM 1753 O O . ILE A 1 236 ? 5.794 7.931 18.384 1.00 90.38 236 ILE A O 1
ATOM 1757 N N . ALA A 1 237 ? 3.638 7.310 18.374 1.00 86.38 237 ALA A N 1
ATOM 1758 C CA . ALA A 1 237 ? 3.675 6.764 17.023 1.00 86.38 237 ALA A CA 1
ATOM 1759 C C . ALA A 1 237 ? 3.959 7.846 15.967 1.00 86.38 237 ALA A C 1
ATOM 1761 O O . ALA A 1 237 ? 4.786 7.624 15.086 1.00 86.38 237 ALA A O 1
ATOM 1762 N N . ALA A 1 238 ? 3.315 9.013 16.070 1.00 87.62 238 ALA A N 1
ATOM 1763 C CA . ALA A 1 238 ? 3.572 10.148 15.184 1.00 87.62 238 ALA A CA 1
ATOM 1764 C C . ALA A 1 238 ? 5.026 10.638 15.291 1.00 87.62 238 ALA A C 1
ATOM 1766 O O . ALA A 1 238 ? 5.704 10.771 14.276 1.00 87.62 238 ALA A O 1
ATOM 1767 N N . ASP A 1 239 ? 5.516 10.843 16.512 1.00 81.75 239 ASP A N 1
ATOM 1768 C CA . ASP A 1 239 ? 6.875 11.331 16.763 1.00 81.75 239 ASP A CA 1
ATOM 1769 C C . ASP A 1 239 ? 7.925 10.326 16.254 1.00 81.75 239 ASP A C 1
ATOM 1771 O O . ASP A 1 239 ? 8.878 10.711 15.583 1.00 81.75 239 ASP A O 1
ATOM 1775 N N . SER A 1 240 ? 7.696 9.023 16.463 1.00 87.44 240 SER A N 1
ATOM 1776 C CA . SER A 1 240 ? 8.583 7.961 15.956 1.00 87.44 240 SER A CA 1
ATOM 1777 C C . SER A 1 240 ? 8.647 7.929 14.425 1.00 87.44 240 SER A C 1
ATOM 1779 O O . SER A 1 240 ? 9.695 7.642 13.854 1.00 87.44 240 SER A O 1
ATOM 1781 N N . ILE A 1 241 ? 7.521 8.175 13.744 1.00 86.94 241 ILE A N 1
ATOM 1782 C CA . ILE A 1 241 ? 7.472 8.241 12.276 1.00 86.94 241 ILE A CA 1
ATOM 1783 C C . ILE A 1 241 ? 8.258 9.453 11.784 1.00 86.94 241 ILE A C 1
ATOM 1785 O O . ILE A 1 241 ? 9.077 9.319 10.880 1.00 86.94 241 ILE A O 1
ATOM 1789 N N . GLU A 1 242 ? 8.033 10.621 12.386 1.00 85.62 242 GLU A N 1
ATOM 1790 C CA . GLU A 1 242 ? 8.736 11.849 12.017 1.00 85.62 242 GLU A CA 1
ATOM 1791 C C . GLU A 1 242 ? 10.250 11.721 12.211 1.00 85.62 242 GLU A C 1
ATOM 1793 O O . GLU A 1 242 ? 11.013 12.071 11.314 1.00 85.62 242 GLU A O 1
ATOM 1798 N N . GLU A 1 243 ? 10.684 11.162 13.341 1.00 82.25 243 GLU A N 1
ATOM 1799 C CA . GLU A 1 243 ? 12.100 10.951 13.643 1.00 82.25 243 GLU A CA 1
ATOM 1800 C C . GLU A 1 243 ? 12.773 10.039 12.608 1.00 82.25 243 GLU A C 1
ATOM 1802 O O . GLU A 1 243 ? 13.829 10.384 12.077 1.00 82.25 243 GLU A O 1
ATOM 1807 N N . LEU A 1 244 ? 12.132 8.925 12.240 1.00 85.38 244 LEU A N 1
ATOM 1808 C CA . LEU A 1 244 ? 12.649 8.008 11.219 1.00 85.38 244 LEU A CA 1
ATOM 1809 C C . LEU A 1 244 ? 12.703 8.643 9.823 1.00 85.38 244 LEU A C 1
ATOM 1811 O O . LEU A 1 244 ? 13.634 8.371 9.065 1.00 85.38 244 LEU A O 1
ATOM 1815 N N . LEU A 1 245 ? 11.739 9.498 9.470 1.00 81.25 245 LEU A N 1
ATOM 1816 C CA . LEU A 1 245 ? 11.763 10.232 8.201 1.00 81.25 245 LEU A CA 1
ATOM 1817 C C . LEU A 1 245 ? 12.892 11.266 8.172 1.00 81.25 245 LEU A C 1
ATOM 1819 O O . LEU A 1 245 ? 13.628 11.327 7.191 1.00 81.25 245 LEU A O 1
ATOM 1823 N N . ILE A 1 246 ? 13.070 12.035 9.251 1.00 76.81 246 ILE A N 1
ATOM 1824 C CA . ILE A 1 246 ? 14.173 12.999 9.382 1.00 76.81 246 ILE A CA 1
ATOM 1825 C C . ILE A 1 246 ? 15.520 12.280 9.281 1.00 76.81 246 ILE A C 1
ATOM 1827 O O . ILE A 1 246 ? 16.413 12.741 8.570 1.00 76.81 246 ILE A O 1
ATOM 1831 N N . GLU A 1 247 ? 15.665 11.146 9.964 1.00 78.88 247 GLU A N 1
ATOM 1832 C CA . GLU A 1 247 ? 16.888 10.349 9.932 1.00 78.88 247 GLU A CA 1
ATOM 1833 C C . GLU A 1 247 ? 17.161 9.794 8.530 1.00 78.88 247 GLU A C 1
ATOM 1835 O O . GLU A 1 247 ? 18.291 9.851 8.044 1.00 78.88 247 GLU A O 1
ATOM 1840 N N . ARG A 1 248 ? 16.127 9.336 7.814 1.00 80.06 248 ARG A N 1
ATOM 1841 C CA . ARG A 1 248 ? 16.271 8.920 6.414 1.00 80.06 248 ARG A CA 1
ATOM 1842 C C . ARG A 1 248 ? 16.724 10.076 5.523 1.00 80.06 248 ARG A C 1
ATOM 1844 O O . ARG A 1 248 ? 17.676 9.898 4.769 1.00 80.06 248 ARG A O 1
ATOM 1851 N N . MET A 1 249 ? 16.113 11.253 5.649 1.00 75.88 249 MET A N 1
ATOM 1852 C CA . MET A 1 249 ? 16.486 12.439 4.869 1.00 75.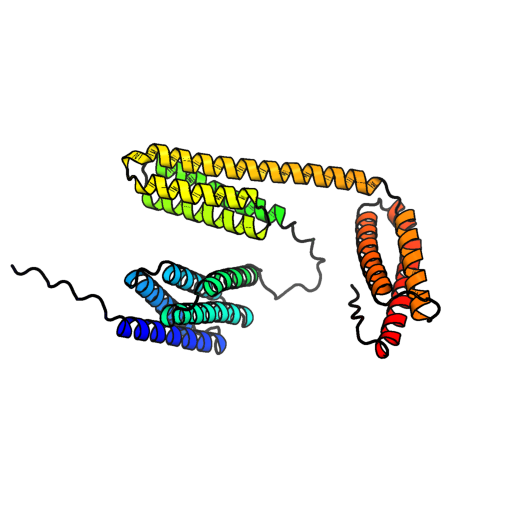88 249 MET A CA 1
ATOM 1853 C C . MET A 1 249 ? 17.925 12.897 5.153 1.00 75.88 249 MET A C 1
ATOM 1855 O O . MET A 1 249 ? 18.642 13.268 4.226 1.00 75.88 249 MET A O 1
ATOM 1859 N N . ARG A 1 250 ? 18.383 12.836 6.413 1.00 73.12 250 ARG A N 1
ATOM 1860 C CA . ARG A 1 250 ? 19.785 13.124 6.771 1.00 73.12 250 ARG A CA 1
ATOM 1861 C C . ARG A 1 250 ? 20.744 12.131 6.133 1.00 73.12 250 ARG A C 1
ATOM 1863 O O . ARG A 1 250 ? 21.679 12.548 5.461 1.00 73.12 250 ARG A O 1
ATOM 1870 N N . ASN A 1 251 ? 20.466 10.835 6.264 1.00 72.06 251 ASN A N 1
ATOM 1871 C CA . ASN A 1 251 ? 21.292 9.789 5.665 1.00 72.06 251 ASN A CA 1
ATOM 1872 C C . ASN A 1 251 ? 21.339 9.887 4.134 1.00 72.06 251 ASN A C 1
ATOM 1874 O O . ASN A 1 251 ? 22.356 9.561 3.527 1.00 72.06 251 ASN A O 1
ATOM 1878 N N . GLN A 1 252 ? 20.269 10.363 3.494 1.00 65.56 252 GLN A N 1
ATOM 1879 C CA . GLN A 1 252 ? 20.272 10.659 2.064 1.00 65.56 252 GLN A CA 1
ATOM 1880 C C . GLN A 1 252 ? 21.106 11.886 1.716 1.00 65.56 252 GLN A C 1
ATOM 1882 O O . GLN A 1 252 ? 21.876 11.816 0.764 1.00 65.56 252 GLN A O 1
ATOM 1887 N N . ALA A 1 253 ? 20.990 12.981 2.469 1.00 61.66 253 ALA A N 1
ATOM 1888 C CA . ALA A 1 253 ? 21.816 14.166 2.263 1.00 61.66 253 ALA A CA 1
ATOM 1889 C C . ALA A 1 253 ? 23.306 13.829 2.435 1.00 61.66 253 ALA A C 1
ATOM 1891 O O . ALA A 1 253 ? 24.118 14.189 1.586 1.00 61.66 253 ALA A O 1
ATOM 1892 N N . ASP A 1 254 ? 23.651 13.041 3.455 1.00 59.91 254 ASP A N 1
ATOM 1893 C CA . ASP A 1 254 ? 25.015 12.577 3.705 1.00 59.91 254 ASP A CA 1
ATOM 1894 C C . ASP A 1 254 ? 25.498 11.596 2.626 1.00 59.91 254 ASP A C 1
ATOM 1896 O O . ASP A 1 254 ? 26.638 11.699 2.172 1.00 59.91 254 ASP A O 1
ATOM 1900 N N . ASN A 1 255 ? 24.642 10.689 2.136 1.00 52.84 255 ASN A N 1
ATOM 1901 C CA . ASN A 1 255 ? 24.977 9.812 1.009 1.00 52.84 255 ASN A CA 1
ATOM 1902 C C . ASN A 1 255 ? 25.115 10.578 -0.307 1.00 52.84 255 ASN A C 1
ATOM 1904 O O . ASN A 1 255 ? 26.015 10.270 -1.079 1.00 52.84 255 ASN A O 1
ATOM 1908 N N . GLN A 1 256 ? 24.278 11.575 -0.587 1.00 50.91 256 GLN A N 1
ATOM 1909 C CA . GLN A 1 256 ? 24.392 12.417 -1.779 1.00 50.91 256 GLN A CA 1
ATOM 1910 C C . GLN A 1 256 ? 25.650 13.288 -1.712 1.00 50.91 256 GLN A C 1
ATOM 1912 O O . GLN A 1 256 ? 26.359 13.408 -2.710 1.00 50.91 256 GLN A O 1
ATOM 1917 N N . GLN A 1 257 ? 25.998 13.803 -0.530 1.00 46.72 257 GLN A N 1
ATOM 1918 C CA . GLN A 1 257 ? 27.231 14.550 -0.293 1.00 46.72 257 GLN A CA 1
ATOM 1919 C C . GLN A 1 257 ? 28.472 13.646 -0.412 1.00 46.72 257 GLN A C 1
ATOM 1921 O O . GLN A 1 257 ? 29.435 14.018 -1.083 1.00 46.72 257 GLN A O 1
ATOM 1926 N N . ASN A 1 258 ? 28.451 12.432 0.153 1.00 39.91 258 ASN A N 1
ATOM 1927 C CA . ASN A 1 258 ? 29.537 11.450 0.020 1.00 39.91 258 ASN A CA 1
ATOM 1928 C C . ASN A 1 258 ? 29.648 10.897 -1.410 1.00 39.91 258 ASN A C 1
ATOM 1930 O O . ASN A 1 258 ? 30.757 10.647 -1.884 1.00 39.91 258 ASN A O 1
ATOM 1934 N N . THR A 1 259 ? 28.533 10.761 -2.133 1.00 40.62 259 THR A N 1
ATOM 1935 C CA . THR A 1 259 ? 28.524 10.381 -3.555 1.00 40.62 259 THR A CA 1
ATOM 1936 C C . THR A 1 259 ? 29.077 11.520 -4.410 1.00 40.62 259 THR A C 1
ATOM 1938 O O . THR A 1 259 ? 29.919 11.270 -5.265 1.00 40.62 259 THR A O 1
ATOM 1941 N N . ALA A 1 260 ? 28.721 12.779 -4.139 1.00 38.19 260 ALA A N 1
ATOM 1942 C CA . ALA A 1 260 ? 29.296 13.943 -4.816 1.00 38.19 260 ALA A CA 1
ATOM 1943 C C . ALA A 1 260 ? 30.808 14.099 -4.547 1.00 38.19 260 ALA A C 1
ATOM 1945 O O . ALA A 1 260 ? 31.573 14.388 -5.469 1.00 38.19 260 ALA A O 1
ATOM 1946 N N . LEU A 1 261 ? 31.262 13.835 -3.316 1.00 40.19 261 LEU A N 1
ATOM 1947 C CA . LEU A 1 261 ? 32.683 13.823 -2.942 1.00 40.19 261 LEU A CA 1
ATOM 1948 C C . LEU A 1 261 ? 33.449 12.632 -3.559 1.00 40.19 261 LEU A C 1
ATOM 1950 O O . LEU A 1 261 ? 34.615 12.778 -3.923 1.00 40.19 261 LEU A O 1
ATOM 1954 N N . SER A 1 262 ? 32.805 11.472 -3.735 1.00 38.38 262 SER A N 1
ATOM 1955 C CA . SER A 1 262 ? 33.388 10.275 -4.365 1.00 38.38 262 SER A CA 1
ATOM 1956 C C . SER A 1 262 ? 33.482 10.395 -5.897 1.00 38.38 262 SER A C 1
ATOM 1958 O O . SER A 1 262 ? 34.532 10.105 -6.484 1.00 38.38 262 SER A O 1
ATOM 1960 N N . VAL A 1 263 ? 32.431 10.913 -6.546 1.00 43.19 263 VAL A N 1
ATOM 1961 C CA . VAL A 1 263 ? 32.328 11.126 -8.004 1.00 43.19 263 VAL A CA 1
ATOM 1962 C C . VAL A 1 263 ? 33.339 12.161 -8.515 1.00 43.19 263 VAL A C 1
ATOM 1964 O O . VAL A 1 263 ? 33.809 12.050 -9.648 1.00 43.19 263 VAL A O 1
ATOM 1967 N N . ALA A 1 264 ? 33.766 13.106 -7.674 1.00 46.06 264 ALA A N 1
ATOM 1968 C CA . ALA A 1 264 ? 34.801 14.085 -8.006 1.00 46.06 264 ALA A CA 1
ATOM 1969 C C . ALA A 1 264 ? 36.237 13.507 -8.088 1.00 46.06 264 ALA A C 1
ATOM 1971 O O . ALA A 1 264 ? 37.140 14.202 -8.550 1.00 46.06 264 ALA A O 1
ATOM 1972 N N . SER A 1 265 ? 36.483 12.258 -7.660 1.00 47.44 265 SER A N 1
ATOM 1973 C CA . SER A 1 265 ? 37.852 11.719 -7.513 1.00 47.44 265 SER A CA 1
ATOM 1974 C C . SER A 1 265 ? 38.366 10.869 -8.686 1.00 47.44 265 SER A C 1
ATOM 1976 O O . SER A 1 265 ? 39.575 10.664 -8.812 1.00 47.44 265 SER A O 1
ATOM 1978 N N . VAL A 1 266 ? 37.486 10.384 -9.572 1.00 54.69 266 VAL A N 1
ATOM 1979 C CA . VAL A 1 266 ? 37.882 9.585 -10.745 1.00 54.69 266 VAL A CA 1
ATOM 1980 C C . VAL A 1 266 ? 37.775 10.448 -12.007 1.00 54.69 266 VAL A C 1
ATOM 1982 O O . VAL A 1 266 ? 36.666 10.814 -12.392 1.00 54.69 266 VAL A O 1
ATOM 1985 N N . PRO A 1 267 ? 38.886 10.782 -12.688 1.00 65.25 267 PRO A N 1
ATOM 1986 C CA . PRO A 1 267 ? 38.823 11.558 -13.923 1.00 65.25 267 PRO A CA 1
ATOM 1987 C C . PRO A 1 267 ? 37.979 10.840 -14.984 1.00 65.25 267 PRO A C 1
ATOM 1989 O O . PRO A 1 267 ? 38.131 9.629 -15.156 1.00 65.25 267 PRO A O 1
ATOM 1992 N N . ILE A 1 268 ? 37.160 11.573 -15.753 1.00 64.69 268 ILE A N 1
ATOM 1993 C CA . ILE A 1 268 ? 36.404 11.030 -16.907 1.00 64.69 268 ILE A CA 1
ATOM 1994 C C . ILE A 1 268 ? 37.331 10.255 -17.861 1.00 64.69 268 ILE A C 1
ATOM 1996 O O . ILE A 1 268 ? 36.941 9.228 -18.408 1.00 64.69 268 ILE A O 1
ATOM 2000 N N . ALA A 1 269 ? 38.600 10.665 -17.966 1.00 66.25 269 ALA A N 1
ATOM 2001 C CA . ALA A 1 269 ? 39.640 9.950 -18.704 1.00 66.25 269 ALA A CA 1
ATOM 2002 C C . ALA A 1 269 ? 39.840 8.487 -18.254 1.00 66.25 269 ALA A C 1
ATOM 2004 O O . ALA A 1 269 ? 40.073 7.617 -19.088 1.00 66.25 269 ALA A O 1
ATOM 2005 N N . LYS A 1 270 ? 39.727 8.186 -16.953 1.00 70.69 270 LYS A N 1
ATOM 2006 C CA . LYS A 1 270 ? 39.886 6.824 -16.419 1.00 70.69 270 LYS A CA 1
ATOM 2007 C C . LYS A 1 270 ? 38.670 5.947 -16.738 1.00 70.69 270 LYS A C 1
ATOM 2009 O O . LYS A 1 270 ? 38.848 4.784 -17.084 1.00 70.69 270 LYS A O 1
ATOM 2014 N N . LEU A 1 271 ? 37.464 6.519 -16.696 1.00 69.94 271 LEU A N 1
ATOM 2015 C CA . LEU A 1 271 ? 36.234 5.835 -17.119 1.00 69.94 271 LEU A CA 1
ATOM 2016 C C . LEU A 1 271 ? 36.238 5.564 -18.630 1.00 69.94 271 LEU A C 1
ATOM 2018 O O . LEU A 1 271 ? 35.922 4.461 -19.067 1.00 69.94 271 LEU A O 1
ATOM 2022 N N . ALA A 1 272 ? 36.678 6.540 -19.430 1.00 72.56 272 ALA A N 1
ATOM 2023 C CA . ALA A 1 272 ? 36.849 6.380 -20.872 1.00 72.56 272 ALA A CA 1
ATOM 2024 C C . ALA A 1 272 ? 37.892 5.298 -21.215 1.00 72.56 272 ALA A C 1
ATOM 2026 O O . ALA A 1 272 ? 37.693 4.526 -22.154 1.00 72.56 272 ALA A O 1
ATOM 2027 N N . GLN A 1 273 ? 38.973 5.195 -20.433 1.00 77.88 273 GLN A N 1
ATOM 2028 C CA . GLN A 1 273 ? 39.981 4.146 -20.594 1.00 77.88 273 GLN A CA 1
ATOM 2029 C C . GLN A 1 273 ? 39.409 2.744 -20.323 1.00 77.88 273 GLN A C 1
ATOM 2031 O O . GLN A 1 273 ? 39.669 1.829 -21.103 1.00 77.88 273 GLN A O 1
ATOM 2036 N N . GLU A 1 274 ? 38.617 2.573 -19.260 1.00 79.25 274 GLU A N 1
ATOM 2037 C CA . GLU A 1 274 ? 37.963 1.296 -18.924 1.00 79.25 274 GLU A CA 1
ATOM 2038 C C . GLU A 1 274 ? 36.892 0.911 -19.960 1.00 79.25 274 GLU A C 1
ATOM 2040 O O . GLU A 1 274 ? 36.792 -0.239 -20.383 1.00 79.25 274 GLU A O 1
ATOM 2045 N N . LEU A 1 275 ? 36.131 1.883 -20.461 1.00 78.88 275 LEU A N 1
ATOM 2046 C CA . LEU A 1 275 ? 35.209 1.650 -21.571 1.00 78.88 275 LEU A CA 1
ATOM 2047 C C . LEU A 1 275 ? 35.941 1.268 -22.869 1.00 78.88 275 LEU A C 1
ATOM 2049 O O . LEU A 1 275 ? 35.439 0.438 -23.627 1.00 78.88 275 LEU A O 1
ATOM 2053 N N . SER A 1 276 ? 37.134 1.820 -23.130 1.00 78.31 276 SER A N 1
ATOM 2054 C CA . SER A 1 276 ? 37.945 1.419 -24.290 1.00 78.31 276 SER A CA 1
ATOM 2055 C C . SER A 1 276 ? 38.424 -0.022 -24.173 1.00 78.31 276 SER A C 1
ATOM 2057 O O . SER A 1 276 ? 38.319 -0.759 -25.150 1.00 78.31 276 SER A O 1
ATOM 2059 N N . THR A 1 277 ? 38.900 -0.454 -23.002 1.00 82.88 277 THR A N 1
ATOM 2060 C CA . THR A 1 277 ? 39.353 -1.841 -22.815 1.00 82.88 277 THR A CA 1
ATOM 2061 C C . THR A 1 277 ? 38.205 -2.837 -22.961 1.00 82.88 277 THR A C 1
ATOM 2063 O O . THR A 1 277 ? 38.372 -3.871 -23.610 1.00 82.88 277 THR A O 1
ATOM 2066 N N . LEU A 1 278 ? 37.018 -2.509 -22.441 1.00 79.06 278 LEU A N 1
ATOM 2067 C CA . LEU A 1 278 ? 35.817 -3.324 -22.637 1.00 79.06 278 LEU A CA 1
ATOM 2068 C C . LEU A 1 278 ? 35.382 -3.352 -24.106 1.00 79.06 278 LEU A C 1
ATOM 2070 O O . LEU A 1 278 ? 35.056 -4.417 -24.628 1.00 79.06 278 LEU A O 1
ATOM 2074 N N . SER A 1 279 ? 35.432 -2.213 -24.804 1.00 77.56 279 SER A N 1
ATOM 2075 C CA . SER A 1 279 ? 35.134 -2.157 -26.238 1.00 77.56 279 SER A CA 1
ATOM 2076 C C . SER A 1 279 ? 36.090 -3.021 -27.065 1.00 77.56 279 SER A C 1
ATOM 2078 O O . SER A 1 279 ? 35.647 -3.643 -28.031 1.00 77.56 279 SER A O 1
ATOM 2080 N N . ASP A 1 280 ? 37.378 -3.062 -26.720 1.00 80.69 280 ASP A N 1
ATOM 2081 C CA . ASP A 1 280 ? 38.375 -3.877 -27.420 1.00 80.69 280 ASP A CA 1
ATOM 2082 C C . ASP A 1 280 ? 38.172 -5.373 -27.179 1.00 80.69 280 ASP A C 1
ATOM 2084 O O . ASP A 1 280 ? 38.222 -6.157 -28.129 1.00 80.69 280 ASP A O 1
ATOM 2088 N N . LEU A 1 281 ? 37.849 -5.761 -25.942 1.00 81.25 281 LEU A N 1
ATOM 2089 C CA . LEU A 1 281 ? 37.510 -7.141 -25.593 1.00 81.25 281 LEU A CA 1
ATOM 2090 C C . LEU A 1 281 ? 36.274 -7.626 -26.362 1.00 81.25 281 LEU A C 1
ATOM 2092 O O . LEU A 1 281 ? 36.298 -8.706 -26.954 1.00 81.25 281 LEU A O 1
ATOM 2096 N N . LEU A 1 282 ? 35.214 -6.813 -26.408 1.00 77.00 282 LEU A N 1
ATOM 2097 C CA . LEU A 1 282 ? 33.980 -7.140 -27.129 1.00 77.00 282 LEU A CA 1
ATOM 2098 C C . LEU A 1 282 ? 34.207 -7.227 -28.641 1.00 77.00 282 LEU A C 1
ATOM 2100 O O . LEU A 1 282 ? 33.666 -8.115 -29.297 1.00 77.00 282 LEU A O 1
ATOM 2104 N N . ALA A 1 283 ? 35.033 -6.339 -29.199 1.00 77.06 283 ALA A N 1
ATOM 2105 C CA . ALA A 1 283 ? 35.382 -6.373 -30.614 1.00 77.06 283 ALA A CA 1
ATOM 2106 C C . ALA A 1 283 ? 36.268 -7.580 -30.968 1.00 77.06 283 ALA A C 1
ATOM 2108 O O . ALA A 1 283 ? 36.097 -8.152 -32.041 1.00 77.06 283 ALA A O 1
ATOM 2109 N N . ALA A 1 284 ? 37.197 -7.976 -30.091 1.00 76.94 284 ALA A N 1
ATOM 2110 C CA . ALA A 1 284 ? 38.015 -9.176 -30.268 1.00 76.94 284 ALA A CA 1
ATOM 2111 C C . ALA A 1 284 ? 37.169 -10.453 -30.196 1.00 76.94 284 ALA A C 1
ATOM 2113 O O . ALA A 1 284 ? 37.311 -11.325 -31.050 1.00 76.94 284 ALA A O 1
ATOM 2114 N N . TYR A 1 285 ? 36.231 -10.527 -29.248 1.00 75.56 285 TYR A N 1
ATOM 2115 C CA . TYR A 1 285 ? 35.279 -11.637 -29.170 1.00 75.56 285 TYR A CA 1
ATOM 2116 C C . TYR A 1 285 ? 34.403 -11.724 -30.424 1.00 75.56 285 TYR A C 1
ATOM 2118 O O . TYR A 1 285 ? 34.259 -12.797 -31.001 1.00 75.56 285 TYR A O 1
ATOM 2126 N N . ALA A 1 286 ? 33.896 -10.589 -30.914 1.00 71.31 286 ALA A N 1
ATOM 2127 C CA . ALA A 1 286 ? 33.096 -10.543 -32.137 1.00 71.31 286 ALA A CA 1
ATOM 2128 C C . ALA A 1 286 ? 33.869 -10.932 -33.412 1.00 71.31 286 ALA A C 1
ATOM 2130 O O . ALA A 1 286 ? 33.256 -11.287 -34.407 1.00 71.31 286 ALA A O 1
ATOM 2131 N N . ARG A 1 287 ? 35.205 -10.853 -33.416 1.00 76.69 287 ARG A N 1
ATOM 2132 C CA . ARG A 1 287 ? 36.037 -11.339 -34.532 1.00 76.69 287 ARG A CA 1
ATOM 2133 C C . ARG A 1 287 ? 36.436 -12.811 -34.397 1.00 76.69 287 ARG A C 1
ATOM 2135 O O . ARG A 1 287 ? 37.037 -13.351 -35.318 1.00 76.69 287 ARG A O 1
ATOM 2142 N N . GLY A 1 288 ? 36.117 -13.449 -33.269 1.00 72.38 288 GLY A N 1
ATOM 2143 C CA . GLY A 1 288 ? 36.599 -14.790 -32.932 1.00 72.38 288 GLY A CA 1
ATOM 2144 C C . GLY A 1 288 ? 38.062 -14.828 -32.473 1.00 72.38 288 GLY A C 1
ATOM 2145 O O . GLY A 1 288 ? 38.629 -15.909 -32.350 1.00 72.38 288 GLY A O 1
ATOM 2146 N N . ASP A 1 289 ? 38.666 -13.668 -32.196 1.00 72.69 289 ASP A N 1
ATOM 2147 C CA . ASP A 1 289 ? 40.073 -13.530 -31.796 1.00 72.69 289 ASP A CA 1
ATOM 2148 C C . ASP A 1 289 ? 40.280 -13.701 -30.279 1.00 72.69 289 ASP A C 1
ATOM 2150 O O . ASP A 1 289 ? 41.412 -13.647 -29.796 1.00 72.69 289 ASP A O 1
ATOM 2154 N N . SER A 1 290 ? 39.204 -13.852 -29.496 1.00 71.94 290 SER A N 1
ATOM 2155 C CA . SER A 1 290 ? 39.285 -13.996 -28.041 1.00 71.94 290 SER A CA 1
ATOM 2156 C C . SER A 1 290 ? 38.784 -15.357 -27.557 1.00 71.94 290 SER A C 1
ATOM 2158 O O . SER A 1 290 ? 37.794 -15.899 -28.042 1.00 71.94 290 SER A O 1
ATOM 2160 N N . HIS A 1 291 ? 39.467 -15.898 -26.546 1.00 70.69 291 HIS A N 1
ATOM 2161 C CA . HIS A 1 291 ? 39.067 -17.114 -25.829 1.00 70.69 291 HIS A CA 1
ATOM 2162 C C . HIS A 1 291 ? 38.104 -16.823 -24.664 1.00 70.69 291 HIS A C 1
ATOM 2164 O O . HIS A 1 291 ? 37.949 -17.648 -23.762 1.00 70.69 291 HIS A O 1
ATOM 2170 N N . GLU A 1 292 ? 37.490 -15.638 -24.645 1.00 73.12 292 GLU A N 1
ATOM 2171 C CA . GLU A 1 292 ? 36.639 -15.211 -23.539 1.00 73.12 292 GLU A CA 1
ATOM 2172 C C . GLU A 1 292 ? 35.352 -16.042 -23.496 1.00 73.12 292 GLU A C 1
ATOM 2174 O O . GLU A 1 292 ? 34.751 -16.363 -24.521 1.00 73.12 292 GLU A O 1
ATOM 2179 N N . SER A 1 293 ? 34.908 -16.407 -22.296 1.00 72.06 293 SER A N 1
ATOM 2180 C CA . SER A 1 293 ? 33.664 -17.167 -22.151 1.00 72.06 293 SER A CA 1
ATOM 2181 C C . SER A 1 293 ? 32.441 -16.295 -22.459 1.00 72.06 293 SER A C 1
ATOM 2183 O O . SER A 1 293 ? 32.450 -15.089 -22.215 1.00 72.06 293 SER A O 1
ATOM 2185 N N . VAL A 1 294 ? 31.333 -16.909 -22.891 1.00 66.38 294 VAL A N 1
ATOM 2186 C CA . VAL A 1 294 ? 30.038 -16.214 -23.076 1.00 66.38 294 VAL A CA 1
ATOM 2187 C C . VAL A 1 294 ? 29.624 -15.452 -21.804 1.00 66.38 294 VAL A C 1
ATOM 2189 O O . VAL A 1 294 ? 29.131 -14.327 -21.875 1.00 66.38 294 VAL A O 1
ATOM 2192 N N . GLY A 1 295 ? 29.890 -16.021 -20.621 1.00 63.44 295 GLY A N 1
ATOM 2193 C CA . GLY A 1 295 ? 29.647 -15.358 -19.335 1.00 63.44 295 GLY A CA 1
ATOM 2194 C C . GLY A 1 295 ? 30.570 -14.160 -19.069 1.00 63.44 295 GLY A C 1
ATOM 2195 O O . GLY A 1 295 ? 30.133 -13.173 -18.479 1.00 63.44 295 GLY A O 1
ATOM 2196 N N . GLY A 1 296 ? 31.823 -14.213 -19.528 1.00 69.81 296 GLY A N 1
ATOM 2197 C CA . GLY A 1 296 ? 32.769 -13.092 -19.480 1.00 69.81 296 GLY A CA 1
ATOM 2198 C C . GLY A 1 296 ? 32.334 -11.934 -20.378 1.00 69.81 296 GLY A C 1
ATOM 2199 O O . GLY A 1 296 ? 32.329 -10.781 -19.947 1.00 69.81 296 GLY A O 1
ATOM 2200 N N . VAL A 1 297 ? 31.837 -12.246 -21.576 1.00 70.44 297 VAL A N 1
ATOM 2201 C CA . VAL A 1 297 ? 31.254 -11.267 -22.507 1.00 70.44 297 VAL A CA 1
ATOM 2202 C C . VAL A 1 297 ? 30.008 -10.613 -21.911 1.00 70.44 297 VAL A C 1
ATOM 2204 O O . VAL A 1 297 ? 29.882 -9.392 -21.956 1.00 70.44 297 VAL A O 1
ATOM 2207 N N . HIS A 1 298 ? 29.120 -11.378 -21.269 1.00 65.25 298 HIS A N 1
ATOM 2208 C CA . HIS A 1 298 ? 27.931 -10.820 -20.615 1.00 65.25 298 HIS A CA 1
ATOM 2209 C C . HIS A 1 298 ? 28.286 -9.871 -19.456 1.00 65.25 298 HIS A C 1
ATOM 2211 O O . HIS A 1 298 ? 27.697 -8.797 -19.320 1.00 65.25 298 HIS A O 1
ATOM 2217 N N . LYS A 1 299 ? 29.305 -10.214 -18.655 1.00 69.75 299 LYS A N 1
ATOM 2218 C CA . LYS A 1 299 ? 29.830 -9.328 -17.603 1.00 69.75 299 LYS A CA 1
ATOM 2219 C C . LYS A 1 299 ? 30.446 -8.053 -18.180 1.00 69.75 299 LYS A C 1
ATOM 2221 O O . LYS A 1 299 ? 30.178 -6.972 -17.660 1.00 69.75 299 LYS A O 1
ATOM 2226 N N . ALA A 1 300 ? 31.215 -8.164 -19.263 1.00 73.50 300 ALA A N 1
ATOM 2227 C CA . ALA A 1 300 ? 31.789 -7.013 -19.957 1.00 73.50 300 ALA A CA 1
ATOM 2228 C C . ALA A 1 300 ? 30.700 -6.081 -20.518 1.00 73.50 300 ALA A C 1
ATOM 2230 O O . ALA A 1 300 ? 30.815 -4.862 -20.401 1.00 73.50 300 ALA A O 1
ATOM 2231 N N . LEU A 1 301 ? 29.611 -6.645 -21.050 1.00 69.38 301 LEU A N 1
ATOM 2232 C CA . LEU A 1 301 ? 28.448 -5.895 -21.530 1.00 69.38 301 LEU A CA 1
ATOM 2233 C C . LEU A 1 301 ? 27.701 -5.167 -20.409 1.00 69.38 301 LEU A C 1
ATOM 2235 O O . LEU A 1 301 ? 27.341 -4.003 -20.574 1.00 69.38 301 LEU A O 1
ATOM 2239 N N . SER A 1 302 ? 27.478 -5.830 -19.272 1.00 68.56 302 SER A N 1
ATOM 2240 C CA . SER A 1 302 ? 26.860 -5.193 -18.103 1.00 68.56 302 SER A CA 1
ATOM 2241 C C . SER A 1 302 ? 27.724 -4.042 -17.593 1.00 68.56 302 SER A C 1
ATOM 2243 O O . SER A 1 302 ? 27.238 -2.927 -17.445 1.00 68.56 302 SER A O 1
ATOM 2245 N N . ARG A 1 303 ? 29.033 -4.276 -17.431 1.00 80.19 303 ARG A N 1
ATOM 2246 C CA . ARG A 1 303 ? 29.968 -3.259 -16.939 1.00 80.19 303 ARG A CA 1
ATOM 2247 C C . ARG A 1 303 ? 30.085 -2.062 -17.883 1.00 80.19 303 ARG A C 1
ATOM 2249 O O . ARG A 1 303 ? 30.156 -0.930 -17.415 1.00 80.19 303 ARG A O 1
ATOM 2256 N N . ALA A 1 304 ? 30.081 -2.292 -19.197 1.00 73.56 304 ALA A N 1
ATOM 2257 C CA . ALA A 1 304 ? 30.097 -1.214 -20.180 1.00 73.56 304 ALA A CA 1
ATOM 2258 C C . ALA A 1 304 ? 28.832 -0.343 -20.091 1.00 73.56 304 ALA A C 1
ATOM 2260 O O . ALA A 1 304 ? 28.929 0.875 -20.203 1.00 73.56 304 ALA A O 1
ATOM 2261 N N . ARG A 1 305 ? 27.662 -0.944 -19.840 1.00 69.75 305 ARG A N 1
ATOM 2262 C CA . ARG A 1 305 ? 26.395 -0.220 -19.655 1.00 69.75 305 ARG A CA 1
ATOM 2263 C C . ARG A 1 305 ? 26.431 0.684 -18.424 1.00 69.75 305 ARG A C 1
ATOM 2265 O O . ARG A 1 305 ? 26.095 1.859 -18.529 1.00 69.75 305 ARG A O 1
ATOM 2272 N N . ASP A 1 306 ? 26.903 0.152 -17.299 1.00 70.38 306 ASP A N 1
ATOM 2273 C CA . ASP A 1 306 ? 27.003 0.900 -16.042 1.00 70.38 306 ASP A CA 1
ATOM 2274 C C . ASP A 1 306 ? 27.965 2.093 -16.179 1.00 70.38 306 ASP A C 1
ATOM 2276 O O . ASP A 1 306 ? 27.659 3.208 -15.759 1.00 70.38 306 ASP A O 1
ATOM 2280 N N . LEU A 1 307 ? 29.108 1.879 -16.841 1.00 69.25 307 LEU A N 1
ATOM 2281 C CA . LEU A 1 307 ? 30.103 2.923 -17.091 1.00 69.25 307 LEU A CA 1
ATOM 2282 C C . LEU A 1 307 ? 29.600 4.017 -18.045 1.00 69.25 307 LEU A C 1
ATOM 2284 O O . LEU A 1 307 ? 29.970 5.176 -17.874 1.00 69.25 307 LEU A O 1
ATOM 2288 N N . ILE A 1 308 ? 28.767 3.681 -19.038 1.00 70.19 308 ILE A N 1
ATOM 2289 C CA . ILE A 1 308 ? 28.140 4.682 -19.920 1.00 70.19 308 ILE A CA 1
ATOM 2290 C C . ILE A 1 308 ? 27.228 5.599 -19.103 1.00 70.19 308 ILE A C 1
ATOM 2292 O O . ILE A 1 308 ? 27.370 6.817 -19.198 1.00 70.19 308 ILE A O 1
ATOM 2296 N N . GLY A 1 309 ? 26.370 5.030 -18.250 1.00 62.69 309 GLY A N 1
ATOM 2297 C CA . GLY A 1 309 ? 25.506 5.820 -17.369 1.00 62.69 309 GLY A CA 1
ATOM 2298 C C . GLY A 1 309 ? 26.307 6.722 -16.423 1.00 62.69 309 GLY A C 1
ATOM 2299 O O . GLY A 1 309 ? 25.986 7.898 -16.254 1.00 62.69 309 GLY A O 1
ATOM 2300 N N . GLU A 1 310 ? 27.410 6.214 -15.865 1.00 67.69 310 GLU A N 1
ATOM 2301 C CA . GLU A 1 310 ? 28.305 6.994 -15.002 1.00 67.69 310 GLU A CA 1
ATOM 2302 C C . GLU A 1 310 ? 28.982 8.161 -15.748 1.00 67.69 310 GLU A C 1
ATOM 2304 O O . GLU A 1 310 ? 29.105 9.264 -15.210 1.00 67.69 310 GLU A O 1
ATOM 2309 N N . VAL A 1 311 ? 29.399 7.947 -16.998 1.00 68.88 311 VAL A N 1
ATOM 2310 C CA . VAL A 1 311 ? 29.995 8.988 -17.847 1.00 68.88 311 VAL A CA 1
ATOM 2311 C C . VAL A 1 311 ? 28.965 10.042 -18.255 1.00 68.88 311 VAL A C 1
ATOM 2313 O O . VAL A 1 311 ? 29.273 11.234 -18.215 1.00 68.88 311 VAL A O 1
ATOM 2316 N N . GLU A 1 312 ? 27.746 9.638 -18.614 1.00 68.38 312 GLU A N 1
ATOM 2317 C CA . GLU A 1 312 ? 26.668 10.557 -18.987 1.00 68.38 312 GLU A CA 1
ATOM 2318 C C . GLU A 1 312 ? 26.298 11.469 -17.821 1.00 68.38 312 GLU A C 1
ATOM 2320 O O . GLU A 1 312 ? 26.300 12.691 -17.982 1.00 68.38 312 GLU A O 1
ATOM 2325 N N . LEU A 1 313 ? 26.083 10.912 -16.628 1.00 62.22 313 LEU A N 1
ATOM 2326 C CA . LEU A 1 313 ? 25.802 11.690 -15.419 1.00 62.22 313 LEU A CA 1
ATOM 2327 C C . LEU A 1 313 ? 26.905 12.722 -15.130 1.00 62.22 313 LEU A C 1
ATOM 2329 O O . LEU A 1 313 ? 26.620 13.874 -14.796 1.00 62.22 313 LEU A O 1
ATOM 2333 N N . ARG A 1 314 ? 28.176 12.350 -15.326 1.00 64.25 314 ARG A N 1
ATOM 2334 C CA . ARG A 1 314 ? 29.326 13.241 -15.096 1.00 64.25 314 ARG A CA 1
ATOM 2335 C C . ARG A 1 314 ? 29.484 14.315 -16.161 1.00 64.25 314 ARG A C 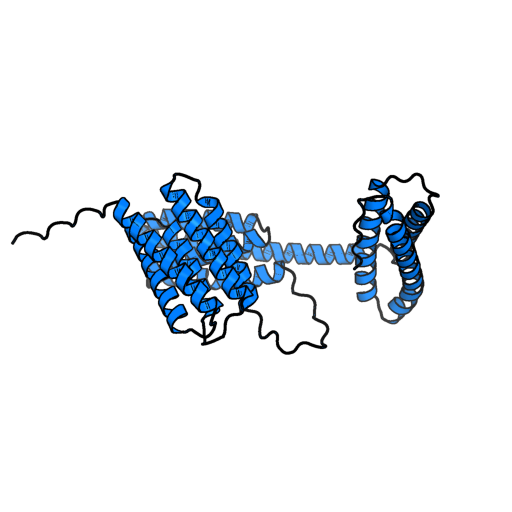1
ATOM 2337 O O . ARG A 1 314 ? 29.810 15.451 -15.822 1.00 64.25 314 ARG A O 1
ATOM 2344 N N . LEU A 1 315 ? 29.217 13.999 -17.427 1.00 64.75 315 LEU A N 1
ATOM 2345 C CA . LEU A 1 315 ? 29.153 15.009 -18.479 1.00 64.75 315 LEU A CA 1
ATOM 2346 C C . LEU A 1 315 ? 28.067 16.035 -18.162 1.00 64.75 315 LEU A C 1
ATOM 2348 O O . LEU A 1 315 ? 28.333 17.229 -18.248 1.00 64.75 315 LEU A O 1
ATOM 2352 N N . HIS A 1 316 ? 26.878 15.608 -17.731 1.00 62.84 316 HIS A N 1
ATOM 2353 C CA . HIS A 1 316 ? 25.799 16.530 -17.360 1.00 62.84 316 HIS A CA 1
ATOM 2354 C C . HIS A 1 316 ? 26.201 17.455 -16.196 1.00 62.84 316 HIS A C 1
ATOM 2356 O O . HIS A 1 316 ? 25.869 18.642 -16.225 1.00 62.84 316 HIS A O 1
ATOM 2362 N N . ALA A 1 317 ? 26.999 16.953 -15.248 1.00 55.28 317 ALA A N 1
ATOM 2363 C CA . ALA A 1 317 ? 27.538 17.714 -14.119 1.00 55.28 317 ALA A CA 1
ATOM 2364 C C . ALA A 1 317 ? 28.770 18.597 -14.445 1.00 55.28 317 ALA A C 1
ATOM 2366 O O . ALA A 1 317 ? 29.132 19.459 -13.645 1.00 55.28 317 ALA A O 1
ATOM 2367 N N . SER A 1 318 ? 29.422 18.415 -15.601 1.00 59.69 318 SER A N 1
ATOM 2368 C CA . SER A 1 318 ? 30.641 19.141 -16.001 1.00 59.69 318 SER A CA 1
ATOM 2369 C C . SER A 1 318 ? 30.329 20.542 -16.564 1.00 59.69 318 SER A C 1
ATOM 2371 O O . SER A 1 318 ? 29.255 20.790 -17.117 1.00 59.69 318 SER A O 1
ATOM 2373 N N . THR A 1 319 ? 31.256 21.500 -16.440 1.00 64.25 319 THR A N 1
ATOM 2374 C CA . THR A 1 319 ? 31.067 22.867 -16.974 1.00 64.25 319 THR A CA 1
ATOM 2375 C C . THR A 1 319 ? 31.030 22.868 -18.509 1.00 64.25 319 THR A C 1
ATOM 2377 O O . THR A 1 319 ? 31.639 22.020 -19.153 1.00 64.25 319 THR A O 1
ATOM 2380 N N . ALA A 1 320 ? 30.346 23.833 -19.138 1.00 56.41 320 ALA A N 1
ATOM 2381 C CA . ALA A 1 320 ? 30.213 23.902 -20.603 1.00 56.41 320 ALA A CA 1
ATOM 2382 C C . ALA A 1 320 ? 31.535 23.756 -21.408 1.00 56.41 320 ALA A C 1
ATOM 2384 O O . ALA A 1 320 ? 31.552 22.950 -22.340 1.00 56.41 320 ALA A O 1
ATOM 2385 N N . PRO A 1 321 ? 32.649 24.438 -21.064 1.00 58.12 321 PRO A N 1
ATOM 2386 C CA . PRO A 1 321 ? 33.916 24.262 -21.782 1.00 58.12 321 PRO A CA 1
ATOM 2387 C C . PRO A 1 321 ? 34.583 22.901 -21.525 1.00 58.12 321 PRO A C 1
ATOM 2389 O O . PRO A 1 321 ? 35.303 22.397 -22.387 1.00 58.12 321 PRO A O 1
ATOM 2392 N N . GLN A 1 322 ? 34.345 22.294 -20.364 1.00 56.88 322 GLN A N 1
ATOM 2393 C CA . GLN A 1 322 ? 34.921 21.006 -19.992 1.00 56.88 322 GLN A CA 1
ATOM 2394 C C . GLN A 1 322 ? 34.147 19.839 -20.623 1.00 56.88 322 GLN A C 1
ATOM 2396 O O . GLN A 1 322 ? 34.759 18.980 -21.254 1.00 56.88 322 GLN A O 1
ATOM 2401 N N . ARG A 1 323 ? 32.809 19.921 -20.641 1.00 62.34 323 ARG A N 1
ATOM 2402 C CA . ARG A 1 323 ? 31.923 19.057 -21.438 1.00 62.34 323 ARG A CA 1
ATOM 2403 C C . ARG A 1 323 ? 32.357 18.960 -22.893 1.00 62.34 323 ARG A C 1
ATOM 2405 O O . ARG A 1 323 ? 32.377 17.872 -23.451 1.00 62.34 323 ARG A O 1
ATOM 2412 N N . GLN A 1 324 ? 32.699 20.084 -23.520 1.00 65.25 324 GLN A N 1
ATOM 2413 C CA . GLN A 1 324 ? 33.038 20.099 -24.943 1.00 65.25 324 GLN A CA 1
ATOM 2414 C C . GLN A 1 324 ? 34.385 19.426 -25.243 1.00 65.25 324 GLN A C 1
ATOM 2416 O O . GLN A 1 324 ? 34.505 18.760 -26.266 1.00 65.25 324 GLN A O 1
ATOM 2421 N N . ARG A 1 325 ? 35.367 19.531 -24.337 1.00 66.00 325 ARG A N 1
ATOM 2422 C CA . ARG A 1 325 ? 36.654 18.818 -24.446 1.00 66.00 325 ARG A CA 1
ATOM 2423 C C . ARG A 1 325 ? 36.526 17.320 -24.169 1.00 66.00 325 ARG A C 1
ATOM 2425 O O . ARG A 1 325 ? 37.249 16.524 -24.754 1.00 66.00 325 ARG A O 1
ATOM 2432 N N . GLU A 1 326 ? 35.623 16.940 -23.272 1.00 66.06 326 GLU A N 1
ATOM 2433 C CA . GLU A 1 326 ? 35.434 15.550 -22.840 1.00 66.06 326 GLU A CA 1
ATOM 2434 C C . GLU A 1 326 ? 34.496 14.758 -23.772 1.00 66.06 326 GLU A C 1
ATOM 2436 O O . GLU A 1 326 ? 34.557 13.533 -23.805 1.00 66.06 326 GLU A O 1
ATOM 2441 N N . ARG A 1 327 ? 33.665 15.438 -24.574 1.00 66.81 327 ARG A N 1
ATOM 2442 C CA . ARG A 1 327 ? 32.674 14.824 -25.476 1.00 66.81 327 ARG A CA 1
ATOM 2443 C C . ARG A 1 327 ? 33.282 14.141 -26.706 1.00 66.81 327 ARG A C 1
ATOM 2445 O O . ARG A 1 327 ? 32.824 13.069 -27.089 1.00 66.81 327 ARG A O 1
ATOM 2452 N N . GLU A 1 328 ? 34.320 14.721 -27.298 1.00 65.00 328 GLU A N 1
ATOM 2453 C CA . GLU A 1 328 ? 34.957 14.216 -28.525 1.00 65.00 328 GLU A CA 1
ATOM 2454 C C . GLU A 1 328 ? 35.521 12.776 -28.396 1.00 65.00 328 GLU A C 1
ATOM 2456 O O . GLU A 1 328 ? 35.170 11.920 -29.216 1.00 65.00 328 GLU A O 1
ATOM 2461 N N . PRO A 1 329 ? 36.306 12.420 -27.353 1.00 65.31 329 PRO A N 1
ATOM 2462 C CA . PRO A 1 329 ? 36.778 11.040 -27.176 1.00 65.31 329 PRO A CA 1
ATOM 2463 C C . PRO A 1 329 ? 35.646 10.043 -26.865 1.00 65.31 329 PRO A C 1
ATOM 2465 O O . PRO A 1 329 ? 35.748 8.863 -27.210 1.00 65.31 329 PRO A O 1
ATOM 2468 N N . LEU A 1 330 ? 34.551 10.501 -26.253 1.00 65.62 330 LEU A N 1
ATOM 2469 C CA . LEU A 1 330 ? 33.401 9.664 -25.899 1.00 65.62 330 LEU A CA 1
ATOM 2470 C C . LEU A 1 330 ? 32.513 9.342 -27.107 1.00 65.62 330 LEU A C 1
ATOM 2472 O O . LEU A 1 330 ? 31.997 8.229 -27.208 1.00 65.62 330 LEU A O 1
ATOM 2476 N N . GLU A 1 331 ? 32.391 10.255 -28.072 1.00 65.62 331 GLU A N 1
ATOM 2477 C CA . GLU A 1 331 ? 31.680 9.995 -29.331 1.00 65.62 331 GLU A CA 1
ATOM 2478 C C . GLU A 1 331 ? 32.384 8.916 -30.169 1.00 65.62 331 GLU A C 1
ATOM 2480 O O . GLU A 1 331 ? 31.729 8.024 -30.724 1.00 65.62 331 GLU A O 1
ATOM 2485 N N . HIS A 1 332 ? 33.721 8.934 -30.188 1.00 68.00 332 HIS A N 1
ATOM 2486 C CA . HIS A 1 332 ? 34.524 7.900 -30.841 1.00 68.00 332 HIS A CA 1
ATOM 2487 C C . HIS A 1 332 ? 34.346 6.527 -30.168 1.00 68.00 332 HIS A C 1
ATOM 2489 O O . HIS A 1 332 ? 34.187 5.502 -30.836 1.00 68.00 332 HIS A O 1
ATOM 2495 N N . LEU A 1 333 ? 34.293 6.507 -28.836 1.00 65.50 333 LEU A N 1
ATOM 2496 C CA . LEU A 1 333 ? 34.079 5.301 -28.041 1.00 65.50 333 LEU A CA 1
ATOM 2497 C C . LEU A 1 333 ? 32.670 4.715 -28.226 1.00 65.50 333 LEU A C 1
ATOM 2499 O O . LEU A 1 333 ? 32.514 3.512 -28.434 1.00 65.50 333 LEU A O 1
ATOM 2503 N N . ALA A 1 334 ? 31.646 5.570 -28.256 1.00 63.69 334 ALA A N 1
ATOM 2504 C CA . ALA A 1 334 ? 30.269 5.176 -28.537 1.00 63.69 334 ALA A CA 1
ATOM 2505 C C . ALA A 1 334 ? 30.112 4.601 -29.956 1.00 63.69 334 ALA A C 1
ATOM 2507 O O . ALA A 1 334 ? 29.372 3.639 -30.169 1.00 63.69 334 ALA A O 1
ATOM 2508 N N . ALA A 1 335 ? 30.819 5.152 -30.950 1.00 67.19 335 ALA A N 1
ATOM 2509 C CA . ALA A 1 335 ? 30.852 4.589 -32.300 1.00 67.19 335 ALA A CA 1
ATOM 2510 C C . ALA A 1 335 ? 31.476 3.180 -32.328 1.00 67.19 335 ALA A C 1
ATOM 2512 O O . ALA A 1 335 ? 30.918 2.281 -32.965 1.00 67.19 335 ALA A O 1
ATOM 2513 N N . ARG A 1 336 ? 32.575 2.964 -31.591 1.00 68.19 336 ARG A N 1
ATOM 2514 C CA . ARG A 1 336 ? 33.242 1.655 -31.466 1.00 68.19 336 ARG A CA 1
ATOM 2515 C C . ARG A 1 336 ? 32.355 0.615 -30.783 1.00 68.19 336 ARG A C 1
ATOM 2517 O O . ARG A 1 336 ? 32.182 -0.472 -31.332 1.00 68.19 336 ARG A O 1
ATOM 2524 N N . LEU A 1 337 ? 31.715 0.968 -29.667 1.00 64.75 337 LEU A N 1
ATOM 2525 C CA . LEU A 1 337 ? 30.781 0.084 -28.963 1.00 64.75 337 LEU A CA 1
ATOM 2526 C C . LEU A 1 337 ? 29.590 -0.294 -29.848 1.00 64.75 337 LEU A C 1
ATOM 2528 O O . LEU A 1 337 ? 29.287 -1.476 -29.983 1.00 64.75 337 LEU A O 1
ATOM 2532 N N . ARG A 1 338 ? 28.970 0.669 -30.545 1.00 66.25 338 ARG A N 1
ATOM 2533 C CA . ARG A 1 338 ? 27.889 0.388 -31.511 1.00 66.25 338 ARG A CA 1
ATOM 2534 C C . ARG A 1 338 ? 28.325 -0.573 -32.618 1.00 66.25 338 ARG A C 1
ATOM 2536 O O . ARG A 1 338 ? 27.542 -1.429 -33.022 1.00 66.25 338 ARG A O 1
ATOM 2543 N N . SER A 1 339 ? 29.556 -0.451 -33.112 1.00 68.38 339 SER A N 1
ATOM 2544 C CA . SER A 1 339 ? 30.101 -1.381 -34.106 1.00 68.38 339 SER A CA 1
ATOM 2545 C C . SER A 1 339 ? 30.310 -2.785 -33.529 1.00 68.38 339 SER A C 1
ATOM 2547 O O . SER A 1 339 ? 29.941 -3.763 -34.178 1.00 68.38 339 SER A O 1
ATOM 2549 N N . ALA A 1 340 ? 30.850 -2.893 -32.310 1.00 64.94 340 ALA A N 1
ATOM 2550 C CA . ALA A 1 340 ? 31.042 -4.170 -31.619 1.00 64.94 340 ALA A CA 1
ATOM 2551 C C . ALA A 1 340 ? 29.699 -4.862 -31.332 1.00 64.94 340 ALA A C 1
ATOM 2553 O O . ALA A 1 340 ? 29.533 -6.035 -31.650 1.00 64.94 340 ALA A O 1
ATOM 2554 N N . PHE A 1 341 ? 28.701 -4.118 -30.849 1.00 63.72 341 PHE A N 1
ATOM 2555 C CA . PHE A 1 341 ? 27.344 -4.620 -30.630 1.00 63.72 341 PHE A CA 1
ATOM 2556 C C . PHE A 1 341 ? 26.699 -5.164 -31.904 1.00 63.72 341 PHE A C 1
ATOM 2558 O O . PHE A 1 341 ? 26.137 -6.255 -31.892 1.00 63.72 341 PHE A O 1
ATOM 2565 N N . ARG A 1 342 ? 26.819 -4.447 -33.029 1.00 66.94 342 ARG A N 1
ATOM 2566 C CA . ARG A 1 342 ? 26.301 -4.928 -34.321 1.00 66.94 342 ARG A CA 1
ATOM 2567 C C . ARG A 1 342 ? 27.010 -6.188 -34.806 1.00 66.94 342 ARG A C 1
ATOM 2569 O O . ARG A 1 342 ? 26.376 -6.989 -35.482 1.00 66.94 342 ARG A O 1
ATOM 2576 N N . ALA A 1 343 ? 28.298 -6.353 -34.510 1.00 66.44 343 ALA A N 1
ATOM 2577 C CA . ALA A 1 343 ? 29.034 -7.566 -34.849 1.00 66.44 343 ALA A CA 1
ATOM 2578 C C . ALA A 1 343 ? 28.574 -8.749 -33.975 1.00 66.44 343 ALA A C 1
ATOM 2580 O O . ALA A 1 343 ? 28.181 -9.778 -34.512 1.00 66.44 343 ALA A O 1
ATOM 2581 N N . LEU A 1 344 ? 28.452 -8.553 -32.657 1.00 63.50 344 LEU A N 1
ATOM 2582 C CA . LEU A 1 344 ? 27.917 -9.555 -31.721 1.00 63.50 344 LEU A CA 1
ATOM 2583 C C . LEU A 1 344 ? 26.467 -9.959 -32.038 1.00 63.50 344 LEU A C 1
ATOM 2585 O O . LEU A 1 344 ? 26.100 -11.127 -31.921 1.00 63.50 344 LEU A O 1
ATOM 2589 N N . ALA A 1 345 ? 25.640 -9.015 -32.491 1.00 62.94 345 ALA A N 1
ATOM 2590 C CA . ALA A 1 345 ? 24.272 -9.277 -32.940 1.00 62.94 345 ALA A CA 1
ATOM 2591 C C . ALA A 1 345 ? 24.214 -10.130 -34.227 1.00 62.94 345 ALA A C 1
ATOM 2593 O O . ALA A 1 345 ? 23.254 -10.862 -34.445 1.00 62.94 345 ALA A O 1
ATOM 2594 N N . ARG A 1 346 ? 25.242 -10.068 -35.085 1.00 63.25 346 ARG A N 1
ATOM 2595 C CA . ARG A 1 346 ? 25.356 -10.940 -36.269 1.00 63.25 346 ARG A CA 1
ATOM 2596 C C . ARG A 1 346 ? 25.880 -12.328 -35.896 1.00 63.25 346 ARG A C 1
ATOM 2598 O O . ARG A 1 346 ? 25.424 -13.317 -36.463 1.00 63.25 346 ARG A O 1
ATOM 2605 N N . GLU A 1 347 ? 26.790 -12.405 -34.925 1.00 57.56 347 GLU A N 1
ATOM 2606 C CA . GLU A 1 347 ? 27.347 -13.659 -34.396 1.00 57.56 347 GLU A CA 1
ATOM 2607 C C . GLU A 1 347 ? 26.331 -14.458 -33.553 1.00 57.56 347 GLU A C 1
ATOM 2609 O O . GLU A 1 347 ? 26.327 -15.686 -33.580 1.00 57.56 347 GLU A O 1
ATOM 2614 N N . SER A 1 348 ? 25.431 -13.782 -32.830 1.00 51.12 348 SER A N 1
ATOM 2615 C CA . SER A 1 348 ? 24.389 -14.399 -31.982 1.00 51.12 348 SER A CA 1
ATOM 2616 C C . SER A 1 348 ? 23.319 -15.169 -32.765 1.00 51.12 348 SER A C 1
ATOM 2618 O O . SER A 1 348 ? 22.644 -16.019 -32.189 1.00 51.12 348 SER A O 1
ATOM 2620 N N . GLY A 1 349 ? 23.259 -15.014 -34.093 1.00 49.66 349 GLY A N 1
ATOM 2621 C CA . GLY A 1 349 ? 22.565 -15.962 -34.973 1.00 49.66 349 GLY A CA 1
ATOM 2622 C C . GLY A 1 349 ? 23.159 -17.384 -34.953 1.00 49.66 349 GLY A C 1
ATOM 2623 O O . GLY A 1 349 ? 22.501 -18.323 -35.392 1.00 49.66 349 GLY A O 1
ATOM 2624 N N . LYS A 1 350 ? 24.381 -17.566 -34.424 1.00 47.28 350 LYS A N 1
ATOM 2625 C CA . LYS A 1 350 ? 25.047 -18.866 -34.205 1.00 47.28 350 LYS A CA 1
ATOM 2626 C C . LYS A 1 350 ? 25.119 -19.288 -32.730 1.00 47.28 350 LYS A C 1
ATOM 2628 O O . LYS A 1 350 ? 25.338 -20.466 -32.456 1.00 47.28 350 LYS A O 1
ATOM 2633 N N . HIS A 1 351 ? 24.906 -18.371 -31.784 1.00 47.12 351 HIS A N 1
ATOM 2634 C CA . HIS A 1 351 ? 24.930 -18.639 -30.342 1.00 47.12 351 HIS A CA 1
ATOM 2635 C C . HIS A 1 351 ? 23.659 -18.087 -29.682 1.00 47.12 351 HIS A C 1
ATOM 2637 O O . HIS A 1 351 ? 23.601 -16.931 -29.267 1.00 47.12 351 HIS A O 1
ATOM 2643 N N . ALA A 1 352 ? 22.630 -18.935 -29.607 1.00 40.81 352 ALA A N 1
ATOM 2644 C CA . ALA A 1 352 ? 21.355 -18.643 -28.960 1.00 40.81 352 ALA A CA 1
ATOM 2645 C C . ALA A 1 352 ? 21.564 -18.367 -27.459 1.00 40.81 352 ALA A C 1
ATOM 2647 O O . ALA A 1 352 ? 21.764 -19.298 -26.681 1.00 40.81 352 ALA A O 1
ATOM 2648 N N . GLY A 1 353 ? 21.559 -17.096 -27.047 1.00 44.03 353 GLY A N 1
ATOM 2649 C CA . GLY A 1 353 ? 21.625 -16.753 -25.620 1.00 44.03 353 GLY A CA 1
ATOM 2650 C C . GLY A 1 353 ? 22.056 -15.333 -25.252 1.00 44.03 353 GLY A C 1
ATOM 2651 O O . GLY A 1 353 ? 22.023 -15.005 -24.071 1.00 44.03 353 GLY A O 1
ATOM 2652 N N . ILE A 1 354 ? 22.454 -14.480 -26.203 1.00 45.44 354 ILE A N 1
ATOM 2653 C CA . ILE A 1 354 ? 22.793 -13.080 -25.902 1.00 45.44 354 ILE A CA 1
ATOM 2654 C C . ILE A 1 354 ? 21.702 -12.164 -26.466 1.00 45.44 354 ILE A C 1
ATOM 2656 O O . ILE A 1 354 ? 21.779 -11.719 -27.608 1.00 45.44 354 ILE A O 1
ATOM 2660 N N . GLU A 1 355 ? 20.678 -11.888 -25.661 1.00 43.47 355 GLU A N 1
ATOM 2661 C CA . GLU A 1 355 ? 19.690 -10.849 -25.958 1.00 43.47 355 GLU A CA 1
ATOM 2662 C C . GLU A 1 355 ? 20.306 -9.486 -25.606 1.00 43.47 355 GLU A C 1
ATOM 2664 O O . GLU A 1 355 ? 20.525 -9.163 -24.438 1.00 43.47 355 GLU A O 1
ATOM 2669 N N . ILE A 1 356 ? 20.680 -8.707 -26.624 1.00 44.78 356 ILE A N 1
ATOM 2670 C CA . ILE A 1 356 ? 21.244 -7.366 -26.441 1.00 44.78 356 ILE A CA 1
ATOM 2671 C C . ILE A 1 356 ? 20.145 -6.348 -26.740 1.00 44.78 356 ILE A C 1
ATOM 2673 O O . ILE A 1 356 ? 19.925 -5.994 -27.897 1.00 44.78 356 ILE A O 1
ATOM 2677 N N . GLN A 1 357 ? 19.473 -5.851 -25.701 1.00 39.38 357 GLN A N 1
ATOM 2678 C CA . GLN A 1 357 ? 18.708 -4.609 -25.810 1.00 39.38 357 GLN A CA 1
ATOM 2679 C C . GLN A 1 357 ? 19.672 -3.428 -25.687 1.00 39.38 357 GLN A C 1
ATOM 2681 O O . GLN A 1 357 ? 20.370 -3.275 -24.683 1.00 39.38 357 GLN A O 1
ATOM 2686 N N . MET A 1 358 ? 19.752 -2.631 -26.752 1.00 35.81 358 MET A N 1
ATOM 2687 C CA . MET A 1 358 ? 20.419 -1.334 -26.704 1.00 35.81 358 MET A CA 1
ATOM 2688 C C . MET A 1 358 ? 19.565 -0.350 -25.890 1.00 35.81 358 MET A C 1
ATOM 2690 O O . MET A 1 358 ? 18.340 -0.417 -26.014 1.00 35.81 358 MET A O 1
ATOM 2694 N N . PRO A 1 359 ? 20.177 0.544 -25.094 1.00 38.47 359 PRO A N 1
ATOM 2695 C CA . PRO A 1 359 ? 19.512 1.779 -24.698 1.00 38.47 359 PRO A CA 1
ATOM 2696 C C . PRO A 1 359 ? 19.222 2.664 -25.918 1.00 38.47 359 PRO A C 1
ATOM 2698 O O . PRO A 1 359 ? 20.033 2.641 -26.883 1.00 38.47 359 PRO A O 1
#

Secondary structure (DSSP, 8-state):
-PPPP-PPPPPHHHHHHHHHHHHHHHHHHHHHHHH-TT-HHHHHHHHHHHHHHHHHHHHTT-HHHHHHHHHHHHHHHHHHGGG----HHHHHHHHHHHHHHHHHHHHHHHT---HHHHHHHHHHHHHHHHHHSS--TT--SS-PPPPPPPHHHHHHHHHHHHHHHHHHHHHHHHHTSSHHHHHHHHHHHHHHHHHHHHHTT-HHHHHHHHHHHHHHHHHHHT-GGGHHHHHHHHHHHHHHHHHHHHHHHHHHHHHHHHHHHHHTTS-HHHHHHHHHHHHHHHHHHHTT-----HHHHHHHHHHHHHHHHHHHHHHHHS-HHHHHHHHHHHHHHHHHHHHHHHHHHHHTTTSTT------

pLDDT: mean 71.38, std 15.21, range [28.5, 94.5]